Protein AF-X0VRG0-F1 (afdb_monomer_lite)

Radius of gyration: 22.64 Å; chains: 1; bounding box: 60×34×65 Å

pLDDT: mean 93.69, std 6.97, range [58.06, 98.81]

Foldseek 3Di:
DPPQCDDDLCSVLVVVLVVLLVCCVVVHLPDAAEAEDECEQPDVVTDHNVSVLVSLASNVVSRHQEYEYFHHDVVPCQGRQNALQHDAQPCLVSQQSSQVRDPHFYEG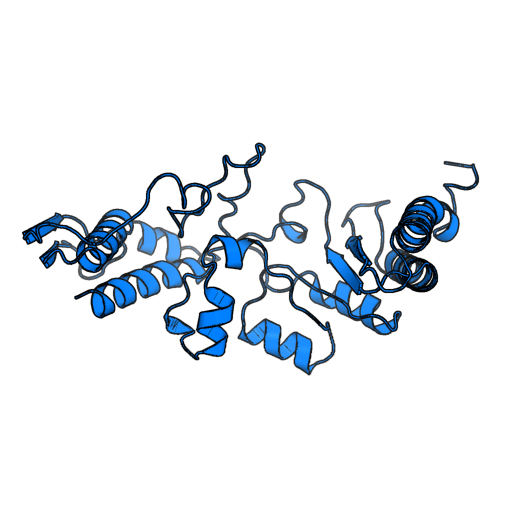EGRADPVRQVVSCVVVSGPYYDDDQQCLQPVCCVVCVVVVNNLLGRGQLRHCQQDDPDPLPGAGPNDRCRSCPVPDPQAADPDAEEEEFEALAPVSLVVLLSSLQSPHRYDYDHPDPDGHPVQVVVCPDPSRVVSVSSSSSSVVSNVVSD

Secondary structure (DSSP, 8-state):
--STTSSSHHHHHHHHHHHHHHHHHHH-TTS--EEEEES---STTS--HHHHHHHHHHHHHTT-SEEEEE-S-TT-TTTTS--TTSPS-TTHHHHHHHHTT-SS-EEE-SS--HHHHHHHHHTTS-SEE--SHHHHH-TTHHHHHHTT-GGG--------TT--SSTT----SS-TTTTTTTTS--PPPSS--EEEEE--BHHHHHHHHHHHHTT-EEEEE-SSSSTBTHHHHHHTSTT-GGGHHHHHHHHHHHHHH-

Sequence (258 aa):
RTDQYGGSVENRTRFARKIVERIKQKSGKDFPVVVKLNGSDDIEGGITIDEVVHQAAILEEAGADTISISSGLEFWTSLSIPCYAYPEGPMVPLAEKVKRAVGVPVITAGKIGPELAERIIRDGKADFIGMGRPLLADPELPNKLREGRQEDICWCVYCNNCIRVEPGQGSCSVNPSLYREGKYPFPPAELPKRVTVVGGGIAGMQAAVLMAQRGHRVSLYEKSAELGGQWNIAAAQPGKEGYAAFTQYLRRSMDTAG

Structure (mmCIF, N/CA/C/O backbone):
data_AF-X0VRG0-F1
#
_entry.id   AF-X0VRG0-F1
#
loop_
_atom_site.group_PDB
_atom_site.id
_atom_site.type_symbol
_atom_site.label_atom_id
_atom_site.label_alt_id
_atom_site.label_comp_id
_atom_site.label_asym_id
_atom_site.label_entity_id
_atom_site.label_seq_id
_atom_site.pdbx_PDB_ins_code
_atom_site.Cartn_x
_atom_site.Cartn_y
_atom_site.Cartn_z
_atom_site.occupancy
_atom_site.B_iso_or_equiv
_atom_site.auth_seq_id
_atom_site.auth_comp_id
_atom_site.auth_asym_id
_atom_site.auth_atom_id
_atom_site.pdbx_PDB_model_num
ATOM 1 N N . ARG A 1 1 ? 18.996 17.755 -23.019 1.00 93.06 1 ARG A N 1
ATOM 2 C CA . ARG A 1 1 ? 20.477 17.735 -23.142 1.00 93.06 1 ARG A CA 1
ATOM 3 C C . ARG A 1 1 ? 20.836 17.256 -24.543 1.00 93.06 1 ARG A C 1
ATOM 5 O O . ARG A 1 1 ? 20.076 16.455 -25.073 1.00 93.06 1 ARG A O 1
ATOM 12 N N . THR A 1 2 ? 21.936 17.733 -25.121 1.00 96.81 2 THR A N 1
ATOM 13 C CA . THR A 1 2 ? 22.431 17.331 -26.457 1.00 96.81 2 THR A CA 1
ATOM 14 C C . THR A 1 2 ? 23.690 16.461 -26.393 1.00 96.81 2 THR A C 1
ATOM 16 O O . THR A 1 2 ? 24.250 16.110 -27.424 1.00 96.81 2 THR A O 1
ATOM 19 N N . ASP A 1 3 ? 24.150 16.120 -25.188 1.00 97.69 3 ASP A N 1
ATOM 20 C CA . ASP A 1 3 ? 25.248 15.183 -24.977 1.00 97.69 3 ASP A CA 1
ATOM 21 C C . ASP A 1 3 ? 24.752 13.726 -24.970 1.00 97.69 3 ASP A C 1
ATOM 23 O O . ASP A 1 3 ? 23.569 13.444 -25.166 1.00 97.69 3 ASP A O 1
ATOM 27 N N . GLN A 1 4 ? 25.649 12.783 -24.666 1.00 96.94 4 GLN A N 1
ATOM 28 C CA . GLN A 1 4 ? 25.341 11.347 -24.597 1.00 96.94 4 GLN A CA 1
ATOM 29 C C . GLN A 1 4 ? 24.300 10.948 -23.526 1.00 96.94 4 GLN A C 1
ATOM 31 O O . GLN A 1 4 ? 23.962 9.767 -23.425 1.00 96.94 4 GLN A O 1
ATOM 36 N N . TYR A 1 5 ? 23.826 11.896 -22.708 1.00 97.62 5 TYR A N 1
ATOM 37 C CA . TYR A 1 5 ? 22.796 11.706 -21.680 1.00 97.62 5 TYR A CA 1
ATOM 38 C C . TYR A 1 5 ? 21.446 12.350 -22.056 1.00 97.62 5 TYR A C 1
ATOM 40 O O . TYR A 1 5 ? 20.552 12.450 -21.218 1.00 97.62 5 TYR A O 1
ATOM 48 N N . GLY A 1 6 ? 21.272 12.820 -23.297 1.00 96.50 6 GLY A N 1
ATOM 49 C CA . GLY A 1 6 ? 19.998 13.348 -23.788 1.00 96.50 6 GLY A CA 1
ATOM 50 C C . GLY A 1 6 ? 19.711 13.035 -25.254 1.00 96.50 6 GLY A C 1
ATOM 51 O O . GLY A 1 6 ? 20.474 12.345 -25.927 1.00 96.50 6 GLY A O 1
ATOM 52 N N . GLY A 1 7 ? 18.572 13.527 -25.742 1.00 95.88 7 GLY A N 1
ATOM 53 C CA . GLY A 1 7 ? 18.046 13.159 -27.054 1.00 95.88 7 GLY A CA 1
ATOM 54 C C . GLY A 1 7 ? 17.218 11.883 -26.954 1.00 95.88 7 GLY A C 1
ATOM 55 O O . GLY A 1 7 ? 16.120 11.927 -26.404 1.00 95.88 7 GLY A O 1
ATOM 56 N N . SER A 1 8 ? 17.741 10.768 -27.460 1.00 96.69 8 SER A N 1
ATOM 57 C CA . SER A 1 8 ? 17.023 9.490 -27.547 1.00 96.69 8 SER A CA 1
ATOM 58 C C . SER A 1 8 ? 16.708 8.859 -26.180 1.00 96.69 8 SER A C 1
ATOM 60 O O . SER A 1 8 ? 17.311 9.215 -25.161 1.00 96.69 8 SER A O 1
ATOM 62 N N . VAL A 1 9 ? 15.774 7.903 -26.149 1.00 96.69 9 VAL A N 1
ATOM 63 C CA . VAL A 1 9 ? 15.389 7.174 -24.925 1.00 96.69 9 VAL A CA 1
ATOM 64 C C . VAL A 1 9 ? 16.588 6.435 -24.327 1.00 96.69 9 VAL A C 1
ATOM 66 O O . VAL A 1 9 ? 16.803 6.487 -23.117 1.00 96.69 9 VAL A O 1
ATOM 69 N N . GLU A 1 10 ? 17.435 5.836 -25.160 1.00 97.50 10 GLU A N 1
ATOM 70 C CA . GLU A 1 10 ? 18.649 5.126 -24.756 1.00 97.50 10 GLU A CA 1
ATOM 71 C C . GLU A 1 10 ? 19.627 6.065 -24.044 1.00 97.50 10 GLU A C 1
ATOM 73 O O . GLU A 1 10 ? 20.156 5.741 -22.978 1.00 97.50 10 GLU A O 1
ATOM 78 N N . ASN A 1 11 ? 19.837 7.266 -24.595 1.00 98.06 11 ASN A N 1
ATOM 79 C CA . ASN A 1 11 ? 20.712 8.264 -23.986 1.00 98.06 11 ASN A CA 1
ATOM 80 C C . ASN A 1 11 ? 20.155 8.774 -22.656 1.00 98.06 11 ASN A C 1
ATOM 82 O O . ASN A 1 11 ? 20.910 8.897 -21.691 1.00 98.06 11 ASN A O 1
ATOM 86 N N . ARG A 1 12 ? 18.845 9.030 -22.570 1.00 97.31 12 ARG A N 1
ATOM 87 C CA . ARG A 1 12 ? 18.208 9.471 -21.317 1.00 97.31 12 ARG A CA 1
ATOM 88 C C . ARG A 1 12 ? 18.220 8.373 -20.246 1.00 97.31 12 ARG A C 1
ATO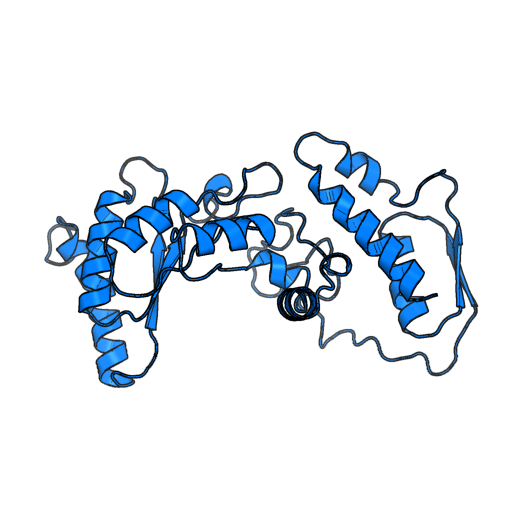M 90 O O . ARG A 1 12 ? 18.408 8.672 -19.070 1.00 97.31 12 ARG A O 1
ATOM 97 N N . THR A 1 13 ? 18.131 7.104 -20.648 1.00 98.19 13 THR A N 1
ATOM 98 C CA . THR A 1 13 ? 18.181 5.934 -19.745 1.00 98.19 13 THR A CA 1
ATOM 99 C C . THR A 1 13 ? 19.606 5.571 -19.325 1.00 98.19 13 THR A C 1
ATOM 101 O O . THR A 1 13 ? 19.808 4.924 -18.297 1.00 98.19 13 THR A O 1
ATOM 104 N N . ARG A 1 14 ? 20.626 6.026 -20.068 1.00 98.38 14 ARG A N 1
ATOM 105 C CA . ARG A 1 14 ? 22.049 5.716 -19.832 1.00 98.38 14 ARG A CA 1
ATOM 106 C C . ARG A 1 14 ? 22.493 5.956 -18.392 1.00 98.38 14 ARG A C 1
ATOM 108 O O . ARG A 1 14 ? 23.320 5.204 -17.879 1.00 98.38 14 ARG A O 1
ATOM 115 N N . PHE A 1 15 ? 21.978 7.002 -17.750 1.00 98.44 15 PHE A N 1
ATOM 116 C CA . PHE A 1 15 ? 22.314 7.303 -16.362 1.00 98.44 15 PHE A CA 1
ATOM 117 C C . PHE A 1 15 ? 21.798 6.219 -15.403 1.00 98.44 15 PHE A C 1
ATOM 119 O O . PHE A 1 15 ? 22.590 5.647 -14.656 1.00 98.44 15 PHE A O 1
ATOM 126 N N . ALA A 1 16 ? 20.509 5.874 -15.484 1.00 98.19 16 ALA A N 1
ATOM 127 C CA . ALA A 1 16 ? 19.902 4.819 -14.670 1.00 98.19 16 ALA A CA 1
ATOM 128 C C . ALA A 1 16 ? 20.534 3.445 -14.950 1.00 98.19 16 ALA A C 1
ATOM 130 O O . ALA A 1 16 ? 20.896 2.730 -14.018 1.00 98.19 16 ALA A O 1
ATOM 131 N N . ARG A 1 17 ? 20.777 3.128 -16.228 1.00 98.56 17 ARG A N 1
ATOM 132 C CA . ARG A 1 17 ? 21.484 1.916 -16.664 1.00 98.56 17 ARG A CA 1
ATOM 133 C C . ARG A 1 17 ? 22.832 1.752 -15.952 1.00 98.56 17 ARG A C 1
ATOM 135 O O . ARG A 1 17 ? 23.083 0.725 -15.330 1.00 98.56 17 ARG A O 1
ATOM 142 N N . LYS A 1 18 ? 23.677 2.791 -15.981 1.00 98.56 18 LYS A N 1
ATOM 143 C CA . LYS A 1 18 ? 24.995 2.780 -15.322 1.00 98.56 18 LYS A CA 1
ATOM 144 C C . LYS A 1 18 ? 24.899 2.582 -13.807 1.00 98.56 18 LYS A C 1
ATOM 146 O O . LYS A 1 18 ? 25.800 1.986 -13.224 1.00 98.56 18 LYS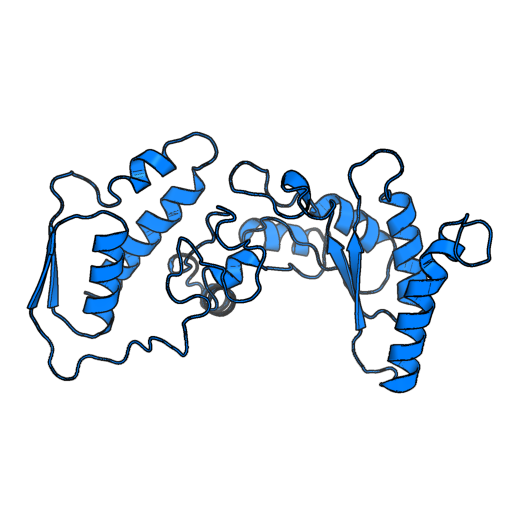 A O 1
ATOM 151 N N . ILE A 1 19 ? 23.843 3.086 -13.165 1.00 98.56 19 ILE A N 1
ATOM 152 C CA . ILE A 1 19 ? 23.610 2.881 -11.728 1.00 98.56 19 ILE A CA 1
ATOM 153 C C . ILE A 1 19 ? 23.330 1.404 -11.445 1.00 98.56 19 ILE A C 1
ATOM 155 O O . ILE A 1 19 ? 23.985 0.834 -10.575 1.00 98.56 19 ILE A O 1
ATOM 159 N N . VAL A 1 20 ? 22.422 0.775 -12.199 1.00 98.69 20 VAL A N 1
ATOM 160 C CA . VAL A 1 20 ? 22.097 -0.656 -12.053 1.00 98.69 20 VAL A CA 1
ATOM 161 C C . VAL A 1 20 ? 23.341 -1.519 -12.278 1.00 98.69 20 VAL A C 1
ATOM 163 O O . VAL A 1 20 ? 23.704 -2.307 -11.402 1.00 98.69 20 VAL A O 1
ATOM 166 N N . GLU A 1 21 ? 24.065 -1.291 -13.379 1.00 98.50 21 GLU A N 1
ATOM 167 C CA . GLU A 1 21 ? 25.317 -1.998 -13.690 1.00 98.50 21 GLU A CA 1
ATOM 168 C C . GLU A 1 21 ? 26.334 -1.859 -12.546 1.00 98.50 21 GLU A C 1
ATOM 170 O O . GLU A 1 21 ? 26.981 -2.830 -12.146 1.00 98.50 21 GLU A O 1
ATOM 175 N N . ARG A 1 22 ? 26.467 -0.654 -11.972 1.00 98.44 22 ARG A N 1
ATOM 176 C CA . ARG A 1 22 ? 27.415 -0.392 -10.883 1.00 98.44 22 ARG A CA 1
ATOM 177 C C . ARG A 1 22 ? 27.003 -1.050 -9.568 1.00 98.44 22 ARG A C 1
ATOM 179 O O . ARG A 1 22 ? 27.889 -1.510 -8.845 1.00 98.44 22 ARG A O 1
ATOM 186 N N . ILE A 1 23 ? 25.704 -1.113 -9.264 1.00 98.50 23 ILE A N 1
ATOM 187 C CA . ILE A 1 23 ? 25.174 -1.853 -8.109 1.00 98.50 23 ILE A CA 1
ATOM 188 C C . ILE A 1 23 ? 25.511 -3.335 -8.268 1.00 98.50 23 ILE A C 1
ATOM 190 O O . ILE A 1 23 ? 26.160 -3.897 -7.389 1.00 98.50 23 ILE A O 1
ATOM 194 N N . LYS A 1 24 ? 25.177 -3.946 -9.410 1.00 98.12 24 LYS A N 1
ATOM 195 C CA . LYS A 1 24 ? 25.476 -5.362 -9.679 1.00 98.12 24 LYS A CA 1
ATOM 196 C C . LYS A 1 24 ? 26.974 -5.662 -9.658 1.00 98.12 24 LYS A C 1
ATOM 198 O O . LYS A 1 24 ? 27.394 -6.665 -9.088 1.00 98.12 24 LYS A O 1
ATOM 203 N N . GLN A 1 25 ? 27.805 -4.772 -10.203 1.00 98.12 25 GLN A N 1
ATOM 204 C CA . GLN A 1 25 ? 29.261 -4.928 -10.162 1.00 98.12 25 GLN A CA 1
ATOM 205 C C . GLN A 1 25 ? 29.810 -4.914 -8.729 1.00 98.12 25 GLN A C 1
ATOM 207 O O . GLN A 1 25 ? 30.762 -5.633 -8.434 1.00 98.12 25 GLN A O 1
ATOM 212 N N . LYS A 1 26 ? 29.263 -4.066 -7.850 1.00 98.31 26 LYS A N 1
ATOM 213 C CA . LYS A 1 26 ? 29.790 -3.881 -6.493 1.00 98.31 26 LYS A CA 1
ATOM 214 C C . LYS A 1 26 ? 29.201 -4.857 -5.475 1.00 98.31 26 LYS A C 1
ATOM 216 O O . LYS A 1 26 ? 29.920 -5.266 -4.570 1.00 98.31 26 LYS A O 1
ATOM 221 N N . SER A 1 27 ? 27.929 -5.211 -5.624 1.00 98.06 27 SER A N 1
ATOM 222 C CA . SER A 1 27 ? 27.191 -6.059 -4.682 1.00 98.06 27 SER A CA 1
ATOM 223 C C . SER A 1 27 ? 27.098 -7.525 -5.119 1.00 98.06 27 SER A C 1
ATOM 225 O O . SER A 1 27 ? 26.699 -8.364 -4.319 1.00 98.06 27 SER A O 1
ATOM 227 N N . GLY A 1 28 ? 27.488 -7.846 -6.357 1.00 96.06 28 GLY A N 1
ATOM 228 C CA . GLY A 1 28 ? 27.387 -9.187 -6.931 1.00 96.06 28 GLY A CA 1
ATOM 229 C C . GLY A 1 28 ? 26.118 -9.384 -7.764 1.00 96.06 28 GLY A C 1
ATOM 230 O O . GLY A 1 28 ? 25.141 -8.645 -7.635 1.00 96.06 28 GLY A O 1
ATOM 231 N N . LYS A 1 29 ? 26.141 -10.396 -8.642 1.00 94.31 29 LYS A N 1
ATOM 232 C CA . LYS A 1 29 ? 25.031 -10.688 -9.566 1.00 94.31 29 LYS A CA 1
ATOM 233 C C . LYS A 1 29 ? 23.748 -11.099 -8.841 1.00 94.31 29 LYS A C 1
ATOM 235 O O . LYS A 1 29 ? 22.674 -10.699 -9.278 1.00 94.31 29 LYS A O 1
ATOM 240 N N . ASP A 1 30 ? 23.878 -11.801 -7.718 1.00 96.19 30 ASP A N 1
ATOM 241 C CA . ASP A 1 30 ? 22.749 -12.328 -6.940 1.00 96.19 30 ASP A CA 1
ATOM 242 C C . ASP A 1 30 ? 22.105 -11.282 -6.014 1.00 96.19 30 ASP A C 1
ATOM 244 O O . ASP A 1 30 ? 21.096 -11.558 -5.369 1.00 96.19 30 ASP A O 1
ATOM 248 N N . PHE A 1 31 ? 22.671 -10.072 -5.920 1.00 97.94 31 PHE A N 1
ATOM 249 C CA . PHE A 1 31 ? 22.085 -9.000 -5.119 1.00 97.94 31 PHE A CA 1
ATOM 250 C C . PHE A 1 31 ? 20.840 -8.433 -5.825 1.00 97.94 31 PHE A C 1
ATOM 252 O O . PHE A 1 31 ? 20.990 -7.915 -6.935 1.00 97.94 31 PHE A O 1
ATOM 259 N N . PRO A 1 32 ? 19.637 -8.481 -5.222 1.00 97.81 32 PRO A N 1
ATOM 260 C CA . PRO A 1 32 ? 18.406 -8.074 -5.890 1.00 97.81 32 PRO A CA 1
ATOM 261 C C . PRO A 1 32 ? 18.324 -6.554 -6.080 1.00 97.81 32 PRO A C 1
ATOM 263 O O . PRO A 1 32 ? 18.537 -5.772 -5.151 1.00 97.81 32 PRO A O 1
ATOM 266 N N . VAL A 1 33 ? 17.967 -6.135 -7.290 1.00 98.50 33 VAL A N 1
ATOM 267 C CA . VAL A 1 33 ? 17.805 -4.743 -7.705 1.00 98.50 33 VAL A CA 1
ATOM 268 C C . VAL A 1 33 ? 16.414 -4.559 -8.296 1.00 98.50 33 VAL A C 1
ATOM 270 O O . VAL A 1 33 ? 16.128 -4.986 -9.412 1.00 98.50 33 VAL A O 1
ATOM 273 N N . VAL A 1 34 ? 15.555 -3.869 -7.546 1.00 98.44 34 VAL A N 1
ATOM 274 C CA . VAL A 1 34 ? 14.242 -3.428 -8.026 1.00 98.44 34 VAL A CA 1
ATOM 275 C C . VAL A 1 34 ? 14.378 -2.020 -8.590 1.00 98.44 34 VAL A C 1
ATOM 277 O O . VAL A 1 34 ? 14.807 -1.109 -7.878 1.00 98.44 34 VAL A O 1
ATOM 280 N N . VAL A 1 35 ? 13.981 -1.818 -9.846 1.00 98.38 35 VAL A N 1
ATOM 281 C CA . VAL A 1 35 ? 13.952 -0.486 -10.458 1.00 98.38 35 VAL A CA 1
ATOM 282 C C . VAL A 1 35 ? 12.516 0.001 -10.539 1.00 98.38 35 VAL A C 1
ATOM 284 O O . VAL A 1 35 ? 11.660 -0.639 -11.146 1.00 98.38 35 VAL A O 1
ATOM 287 N N . LYS A 1 36 ? 12.241 1.146 -9.913 1.00 97.31 36 LYS A N 1
ATOM 288 C CA . LYS A 1 36 ? 10.925 1.778 -9.956 1.00 97.31 36 LYS A CA 1
ATOM 289 C C . LYS A 1 36 ? 10.885 2.846 -11.047 1.00 97.31 36 LYS A C 1
ATOM 291 O O . LYS A 1 36 ? 11.682 3.780 -11.006 1.00 97.31 36 LYS A O 1
ATOM 296 N N . LEU A 1 37 ? 9.955 2.711 -11.988 1.00 95.56 37 LEU A N 1
ATOM 297 C CA . LEU A 1 37 ? 9.763 3.608 -13.125 1.00 95.56 37 LEU A CA 1
ATOM 298 C C . LEU A 1 37 ? 8.362 4.217 -13.098 1.00 95.56 37 LEU A C 1
ATOM 300 O O . LEU A 1 37 ? 7.391 3.560 -12.724 1.00 95.56 37 LEU A O 1
ATOM 304 N N . ASN A 1 38 ? 8.247 5.461 -13.551 1.00 93.62 38 ASN A N 1
ATOM 305 C CA . ASN A 1 38 ? 6.951 6.013 -13.923 1.00 93.62 38 ASN A CA 1
ATOM 306 C C . ASN A 1 38 ? 6.532 5.437 -15.274 1.00 93.62 38 ASN A C 1
ATOM 308 O O . ASN A 1 38 ? 7.299 5.521 -16.218 1.00 93.62 38 ASN A O 1
ATOM 312 N N . GLY A 1 39 ? 5.323 4.884 -15.374 1.00 93.62 39 GLY A N 1
ATOM 313 C CA . GLY A 1 39 ? 4.715 4.428 -16.627 1.00 93.62 39 GLY A CA 1
ATOM 314 C C . GLY A 1 39 ? 4.127 5.559 -17.475 1.00 93.62 39 GLY A C 1
ATOM 315 O O . GLY A 1 39 ? 3.911 5.385 -18.668 1.00 93.62 39 GLY A O 1
ATOM 316 N N . SER A 1 40 ? 3.845 6.706 -16.859 1.00 91.75 40 SER A N 1
ATOM 317 C CA . SER A 1 40 ? 3.417 7.947 -17.509 1.00 91.75 40 SER A CA 1
ATOM 318 C C . SER A 1 40 ? 3.546 9.085 -16.502 1.00 91.75 40 SER A C 1
ATOM 320 O O . SER A 1 40 ? 3.187 8.885 -15.335 1.00 91.75 40 SER A O 1
ATOM 322 N N . ASP A 1 41 ? 4.010 10.252 -16.942 1.00 90.62 41 ASP A N 1
ATOM 323 C CA . ASP A 1 41 ? 4.014 11.471 -16.119 1.00 90.62 41 ASP A CA 1
ATOM 324 C C . ASP A 1 41 ? 2.687 12.242 -16.207 1.00 90.62 41 ASP A C 1
ATOM 326 O O . ASP A 1 41 ? 2.432 13.094 -15.361 1.00 90.62 41 ASP A O 1
ATOM 330 N N . ASP A 1 42 ? 1.836 11.910 -17.188 1.00 87.56 42 ASP A N 1
ATOM 331 C CA . ASP A 1 42 ? 0.527 12.541 -17.435 1.00 87.56 42 ASP A CA 1
ATOM 332 C C . ASP A 1 42 ? 0.589 14.058 -17.684 1.00 87.56 42 ASP A C 1
ATOM 334 O O . ASP A 1 42 ? -0.311 14.817 -17.331 1.00 87.56 42 ASP A O 1
ATOM 338 N N . ILE A 1 43 ? 1.674 14.506 -18.317 1.00 89.25 43 ILE A N 1
ATOM 339 C CA . ILE A 1 43 ? 1.858 15.889 -18.759 1.00 89.25 43 ILE A CA 1
ATOM 340 C C . ILE A 1 43 ? 2.398 15.942 -20.183 1.00 89.25 43 ILE A C 1
ATOM 342 O O . ILE A 1 43 ? 3.088 15.030 -20.645 1.00 89.25 43 ILE A O 1
ATOM 346 N N . GLU A 1 44 ? 2.127 17.048 -20.869 1.00 89.12 44 GLU A N 1
ATOM 347 C CA . GLU A 1 44 ? 2.736 17.326 -22.164 1.00 89.12 44 GLU A CA 1
ATOM 348 C C . GLU A 1 44 ? 4.266 17.394 -22.037 1.00 89.12 44 GLU A C 1
ATOM 350 O O . GLU A 1 44 ? 4.809 18.048 -21.145 1.00 89.12 44 GLU A O 1
ATOM 355 N N . GLY A 1 45 ? 4.965 16.678 -22.919 1.00 89.50 45 GLY A N 1
ATOM 356 C CA . GLY A 1 45 ? 6.426 16.568 -22.889 1.00 89.50 45 GLY A CA 1
ATOM 357 C C . GLY A 1 45 ? 6.991 15.692 -21.762 1.00 89.50 45 GLY A C 1
ATOM 358 O O . GLY A 1 45 ? 8.213 15.609 -21.633 1.00 89.50 45 GLY A O 1
ATOM 359 N N . GLY A 1 46 ? 6.135 15.048 -20.959 1.00 91.50 46 GLY A N 1
ATOM 360 C CA . GLY A 1 46 ? 6.534 14.063 -19.953 1.00 91.50 46 GLY A CA 1
ATOM 361 C C . GLY A 1 46 ? 6.848 12.688 -20.543 1.00 91.50 46 GLY A C 1
ATOM 362 O O . GLY A 1 46 ? 6.731 12.464 -21.751 1.00 91.50 46 GLY A O 1
ATOM 363 N N . ILE A 1 47 ? 7.238 11.746 -19.680 1.00 92.62 47 ILE A N 1
ATOM 364 C CA . ILE A 1 47 ? 7.491 10.368 -20.102 1.00 92.62 47 ILE A CA 1
ATOM 365 C C . ILE A 1 47 ? 6.198 9.693 -20.578 1.00 92.62 47 ILE A C 1
ATOM 367 O O . ILE A 1 47 ? 5.133 9.844 -19.970 1.00 92.62 47 ILE A O 1
ATOM 371 N N . THR A 1 48 ? 6.301 8.908 -21.648 1.00 94.50 48 THR A N 1
ATOM 372 C CA . THR A 1 48 ? 5.185 8.113 -22.179 1.00 94.50 48 THR A CA 1
ATOM 373 C C . THR A 1 48 ? 5.417 6.625 -21.959 1.00 94.50 48 THR A C 1
ATOM 375 O O . THR A 1 48 ? 6.555 6.169 -21.855 1.00 94.50 48 THR A O 1
ATOM 378 N N . ILE A 1 49 ? 4.341 5.840 -21.938 1.00 96.12 49 ILE A N 1
ATOM 379 C CA . ILE A 1 49 ? 4.439 4.395 -21.706 1.00 96.12 49 ILE A CA 1
ATOM 380 C C . ILE A 1 49 ? 5.268 3.664 -22.770 1.00 96.12 49 ILE A C 1
ATOM 382 O O . ILE A 1 49 ? 5.961 2.704 -22.443 1.00 96.12 49 ILE A O 1
ATOM 386 N N . ASP A 1 50 ? 5.255 4.136 -24.015 1.00 96.06 50 ASP A N 1
ATOM 387 C CA . ASP A 1 50 ? 6.034 3.524 -25.095 1.00 96.06 50 ASP A CA 1
ATOM 388 C C . ASP A 1 50 ? 7.538 3.742 -24.878 1.00 96.06 50 ASP A C 1
ATOM 390 O O . ASP A 1 50 ? 8.345 2.836 -25.088 1.00 96.06 50 ASP A O 1
ATOM 394 N N . GLU A 1 51 ? 7.923 4.916 -24.366 1.00 96.81 51 GLU A N 1
ATOM 395 C CA . GLU A 1 51 ? 9.300 5.151 -23.937 1.00 96.81 51 GLU A CA 1
ATOM 396 C C . GLU A 1 51 ? 9.655 4.266 -22.743 1.00 96.81 51 GLU A C 1
ATOM 398 O O . GLU A 1 51 ? 10.706 3.635 -22.757 1.00 96.81 51 GLU A O 1
ATOM 403 N N . VAL A 1 52 ? 8.783 4.167 -21.735 1.00 97.44 52 VAL A N 1
ATOM 404 C CA . VAL A 1 52 ? 9.028 3.377 -20.512 1.00 97.44 52 VAL A CA 1
ATOM 405 C C . VAL A 1 52 ? 9.233 1.902 -20.817 1.00 97.44 52 VAL A C 1
ATOM 407 O O . VAL A 1 52 ? 10.104 1.281 -20.215 1.00 97.44 52 VAL A O 1
ATOM 410 N N . VAL A 1 53 ? 8.479 1.346 -21.764 1.00 98.31 53 VAL A N 1
ATOM 411 C CA . VAL A 1 53 ? 8.673 -0.024 -22.252 1.00 98.31 53 VAL A CA 1
ATOM 412 C C . VAL A 1 53 ? 10.107 -0.226 -22.755 1.00 98.31 53 VAL A C 1
ATOM 414 O O . VAL A 1 53 ? 10.765 -1.189 -22.364 1.00 98.31 53 VAL A O 1
ATOM 417 N N . HIS A 1 54 ? 10.632 0.717 -23.541 1.00 97.88 54 HIS A N 1
ATOM 418 C CA . HIS A 1 54 ? 12.024 0.682 -23.993 1.00 97.88 54 HIS A CA 1
ATOM 419 C C . HIS A 1 54 ? 12.996 0.822 -22.805 1.00 97.88 54 HIS A C 1
ATOM 421 O O . HIS A 1 54 ? 13.955 0.059 -22.686 1.00 97.88 54 HIS A O 1
ATOM 427 N N . GLN A 1 55 ? 12.744 1.758 -21.883 1.00 98.38 55 GLN A N 1
ATOM 428 C CA . GLN A 1 55 ? 13.597 1.944 -20.702 1.00 98.38 55 GLN A CA 1
ATOM 429 C C . GLN A 1 55 ? 13.676 0.676 -19.846 1.00 98.38 55 GLN A C 1
ATOM 431 O O . GLN A 1 55 ? 14.761 0.313 -19.396 1.00 98.38 55 GLN A O 1
ATOM 436 N N . ALA A 1 56 ? 12.546 0.001 -19.635 1.00 98.56 56 ALA A N 1
ATOM 437 C CA . ALA A 1 56 ? 12.461 -1.214 -18.840 1.00 98.56 56 ALA A CA 1
ATOM 438 C C . ALA A 1 56 ? 13.318 -2.341 -19.434 1.00 98.56 56 ALA A C 1
ATOM 440 O O . ALA A 1 56 ? 14.085 -2.948 -18.692 1.00 98.56 56 ALA A O 1
ATOM 441 N N . ALA A 1 57 ? 13.279 -2.541 -20.757 1.00 98.31 57 ALA A N 1
ATOM 442 C CA . ALA A 1 57 ? 14.130 -3.517 -21.442 1.00 98.31 57 ALA A CA 1
ATOM 443 C C . ALA A 1 57 ? 15.632 -3.201 -21.279 1.00 98.31 57 ALA A C 1
ATOM 445 O O . ALA A 1 57 ? 16.414 -4.072 -20.909 1.00 98.31 57 ALA A O 1
ATOM 446 N N . ILE A 1 58 ? 16.042 -1.933 -21.442 1.00 98.44 58 ILE A N 1
ATOM 447 C CA . ILE A 1 58 ? 17.443 -1.514 -21.211 1.00 98.44 58 ILE A CA 1
ATOM 448 C C . ILE A 1 58 ? 17.883 -1.799 -19.768 1.00 98.44 58 ILE A C 1
ATOM 450 O O . ILE A 1 58 ? 19.040 -2.139 -19.509 1.00 98.44 58 ILE A O 1
ATOM 454 N N . LEU A 1 59 ? 16.989 -1.579 -18.805 1.00 98.62 59 LEU A N 1
ATOM 455 C CA . LEU A 1 59 ? 17.288 -1.749 -17.387 1.00 98.62 59 LEU A CA 1
ATOM 456 C C . LEU A 1 59 ? 17.321 -3.225 -16.982 1.00 98.62 59 LEU A C 1
ATOM 458 O O . LEU A 1 59 ? 18.155 -3.592 -16.157 1.00 98.62 59 LEU A O 1
ATOM 462 N N . GLU A 1 60 ? 16.485 -4.066 -17.586 1.00 98.56 60 GLU A N 1
ATOM 463 C CA . GLU A 1 60 ? 16.582 -5.524 -17.482 1.00 98.56 60 GLU A CA 1
ATOM 464 C C . GLU A 1 60 ? 17.937 -6.019 -18.010 1.00 98.56 60 GLU A C 1
ATOM 466 O O . GLU A 1 60 ? 18.654 -6.709 -17.288 1.00 98.56 60 GLU A O 1
ATOM 471 N N . GLU A 1 61 ? 18.361 -5.584 -19.203 1.00 98.25 61 GLU A N 1
ATOM 472 C CA . GLU A 1 61 ? 19.680 -5.927 -19.764 1.00 98.25 61 GLU A CA 1
ATOM 473 C C . GLU A 1 61 ? 20.846 -5.493 -18.859 1.00 98.25 61 GLU A C 1
ATOM 475 O O . GLU A 1 61 ? 21.880 -6.161 -18.786 1.00 98.25 61 GLU A O 1
ATOM 480 N N . ALA A 1 62 ? 20.689 -4.374 -18.147 1.00 98.06 62 ALA A N 1
ATOM 481 C CA . ALA A 1 62 ? 21.660 -3.885 -17.169 1.00 98.06 62 ALA A CA 1
ATOM 482 C C . ALA A 1 62 ? 21.711 -4.718 -15.876 1.00 98.06 62 ALA A C 1
ATOM 484 O O . ALA A 1 62 ? 22.642 -4.554 -15.080 1.00 98.06 62 ALA A O 1
ATOM 485 N N . GLY A 1 63 ? 20.729 -5.596 -15.667 1.00 98.12 63 GLY A N 1
ATOM 486 C CA . GLY A 1 63 ? 20.619 -6.488 -14.521 1.00 98.12 63 GLY A CA 1
ATOM 487 C C . GLY A 1 63 ? 19.567 -6.074 -13.493 1.00 98.12 63 GLY A C 1
ATOM 488 O O . GLY A 1 63 ? 19.713 -6.437 -12.334 1.00 98.12 63 GLY A O 1
ATOM 489 N N . ALA A 1 64 ? 18.540 -5.298 -13.840 1.00 98.50 64 ALA A N 1
ATOM 490 C CA . ALA A 1 64 ? 17.391 -5.145 -12.946 1.00 98.50 64 ALA A CA 1
ATOM 491 C C . ALA A 1 64 ? 16.688 -6.502 -12.780 1.00 98.50 64 ALA A C 1
ATOM 493 O O . ALA A 1 64 ? 16.401 -7.152 -13.775 1.00 98.50 64 ALA A O 1
ATOM 494 N N . ASP A 1 65 ? 16.386 -6.918 -11.548 1.00 98.69 65 ASP A N 1
ATOM 495 C CA . ASP A 1 65 ? 15.722 -8.207 -11.279 1.00 98.69 65 ASP A CA 1
ATOM 496 C C . ASP A 1 65 ? 14.199 -8.071 -11.193 1.00 98.69 65 ASP A C 1
ATOM 498 O O . ASP A 1 65 ? 13.478 -9.063 -11.133 1.00 98.69 65 ASP A O 1
ATOM 502 N N . THR A 1 66 ? 13.684 -6.845 -11.095 1.00 98.69 66 THR A N 1
ATOM 503 C CA . THR A 1 66 ? 12.250 -6.553 -10.998 1.00 98.69 66 THR A CA 1
ATOM 504 C C . THR A 1 66 ? 11.995 -5.107 -11.403 1.00 98.69 66 THR A C 1
ATOM 506 O O . THR A 1 66 ? 12.746 -4.207 -11.011 1.00 98.69 66 THR A O 1
ATOM 509 N N . ILE A 1 67 ? 10.897 -4.866 -12.120 1.00 98.69 67 ILE A N 1
ATOM 510 C CA . ILE A 1 67 ? 10.443 -3.516 -12.469 1.00 98.69 67 ILE A CA 1
ATOM 511 C C . ILE A 1 67 ? 9.181 -3.172 -11.674 1.00 98.69 67 ILE A C 1
ATOM 513 O O . ILE A 1 67 ? 8.202 -3.910 -11.681 1.00 98.69 67 ILE A O 1
ATOM 517 N N . SER A 1 68 ? 9.175 -2.036 -10.979 1.00 98.25 68 SER A N 1
ATOM 518 C CA . SER A 1 68 ? 7.992 -1.523 -10.276 1.00 98.25 68 SER A CA 1
ATOM 519 C C . SER A 1 68 ? 7.433 -0.305 -10.996 1.00 98.25 68 SER A C 1
ATOM 521 O O . SER A 1 68 ? 8.162 0.650 -11.245 1.00 98.25 68 SER A O 1
ATOM 523 N N . ILE A 1 69 ? 6.138 -0.318 -11.305 1.00 96.81 69 ILE A N 1
ATOM 524 C CA . ILE A 1 69 ? 5.489 0.763 -12.047 1.00 96.81 69 ILE A CA 1
ATOM 525 C C . ILE A 1 69 ? 4.711 1.684 -11.108 1.00 96.81 69 ILE A C 1
ATOM 527 O O . ILE A 1 69 ? 3.827 1.254 -10.365 1.00 96.81 69 ILE A O 1
ATOM 531 N N . SER A 1 70 ? 5.055 2.971 -11.161 1.00 92.94 70 SER A N 1
ATOM 532 C CA . SER A 1 70 ? 4.250 4.091 -10.666 1.00 92.94 70 SER A CA 1
ATOM 533 C C . SER A 1 70 ? 3.762 4.965 -11.821 1.00 92.94 70 SER A C 1
ATOM 535 O O . SER A 1 70 ? 3.975 4.643 -12.985 1.00 92.94 70 SER A O 1
ATOM 537 N N . SER A 1 71 ? 3.069 6.064 -11.533 1.00 91.00 71 SER A N 1
ATOM 538 C CA . SER A 1 71 ? 2.680 7.056 -12.537 1.00 91.00 71 SER A CA 1
ATOM 539 C C . SER A 1 71 ? 2.418 8.403 -11.868 1.00 91.00 71 SER A C 1
ATOM 541 O O . SER A 1 71 ? 2.163 8.451 -10.663 1.00 91.00 71 SER A O 1
ATOM 543 N N . GLY A 1 72 ? 2.468 9.473 -12.656 1.00 87.75 72 GLY A N 1
ATOM 544 C CA . GLY A 1 72 ? 2.297 10.849 -12.221 1.00 87.75 72 GLY A CA 1
ATOM 545 C C . GLY A 1 72 ? 3.570 11.444 -11.628 1.00 87.75 72 GLY A C 1
ATOM 546 O O . GLY A 1 72 ? 4.555 10.758 -11.345 1.00 87.75 72 GLY A O 1
ATOM 547 N N . LEU A 1 73 ? 3.529 12.753 -11.416 1.00 84.25 73 LEU A N 1
ATOM 548 C CA . LEU A 1 73 ? 4.608 13.515 -10.801 1.00 84.25 73 LEU A CA 1
ATOM 549 C C . LEU A 1 73 ? 4.388 13.706 -9.294 1.00 84.25 73 LEU A C 1
ATOM 551 O O . LEU A 1 73 ? 3.348 13.351 -8.721 1.00 84.25 73 LEU A O 1
ATOM 555 N N . GLU A 1 74 ? 5.391 14.281 -8.634 1.00 76.12 74 GLU A N 1
ATOM 556 C CA . GLU A 1 74 ? 5.272 14.698 -7.240 1.00 76.12 74 GLU A CA 1
ATOM 557 C C . GLU A 1 74 ? 4.070 15.645 -7.085 1.00 76.12 74 GLU A C 1
ATOM 559 O O . GLU A 1 74 ? 3.875 16.563 -7.879 1.00 76.12 74 GLU A O 1
ATOM 564 N N . PHE A 1 75 ? 3.219 15.379 -6.091 1.00 65.38 75 PHE A N 1
ATOM 565 C CA . PHE A 1 75 ? 1.967 16.105 -5.827 1.00 65.38 75 PHE A CA 1
ATOM 566 C C . PHE A 1 75 ? 0.862 15.998 -6.904 1.00 65.38 75 PHE A C 1
ATOM 568 O O . PHE A 1 75 ? -0.216 16.564 -6.718 1.00 65.38 75 PHE A O 1
ATOM 575 N N . TRP A 1 76 ? 1.040 15.195 -7.962 1.00 67.38 76 TRP A N 1
ATOM 576 C CA . TRP A 1 76 ? -0.025 14.854 -8.922 1.00 67.38 76 TRP A CA 1
ATOM 577 C C . TRP A 1 76 ? -0.927 13.736 -8.390 1.00 67.38 76 TRP A C 1
ATOM 579 O O . TRP A 1 76 ? -0.791 12.556 -8.711 1.00 67.38 76 TRP A O 1
ATOM 589 N N . THR A 1 77 ? -1.853 14.126 -7.514 1.00 63.31 77 THR A N 1
ATOM 590 C CA . THR A 1 77 ? -2.581 13.200 -6.630 1.00 63.31 77 THR A CA 1
ATOM 591 C C . THR A 1 77 ? -3.467 12.159 -7.321 1.00 63.31 77 THR A C 1
ATOM 593 O O . THR A 1 77 ? -3.689 11.104 -6.733 1.00 63.31 77 THR A O 1
ATOM 596 N N . SER A 1 78 ? -3.966 12.404 -8.534 1.00 69.31 78 SER A N 1
ATOM 597 C CA . SER A 1 78 ? -4.890 11.491 -9.225 1.00 69.31 78 SER A CA 1
ATOM 598 C C . SER A 1 78 ? -4.241 10.161 -9.601 1.00 69.31 78 SER A C 1
ATOM 600 O O . SER A 1 78 ? -4.847 9.105 -9.416 1.00 69.31 78 SER A O 1
ATOM 602 N N . LEU A 1 79 ? -2.996 10.212 -10.080 1.00 76.56 79 LEU A N 1
ATOM 603 C CA . LEU A 1 79 ? -2.256 9.042 -10.543 1.00 76.56 79 LEU A CA 1
ATOM 604 C C . LEU A 1 79 ? -1.231 8.569 -9.522 1.00 76.56 79 LEU A C 1
ATOM 606 O O . LEU A 1 79 ? -1.184 7.374 -9.244 1.00 76.56 79 LEU A O 1
ATOM 610 N N . SER A 1 80 ? -0.455 9.470 -8.910 1.00 81.38 80 SER A N 1
ATOM 611 C CA . SER A 1 80 ? 0.638 9.053 -8.021 1.00 81.38 80 SER A CA 1
ATOM 612 C C . SER A 1 80 ? 0.150 8.619 -6.638 1.00 81.38 80 SER A C 1
ATOM 614 O O . SER A 1 80 ? 0.694 7.681 -6.047 1.00 81.38 80 SER A O 1
ATOM 616 N N . ILE A 1 81 ? -0.913 9.250 -6.121 1.00 86.69 81 ILE A N 1
ATOM 617 C CA . ILE A 1 81 ? -1.463 8.980 -4.784 1.00 86.69 81 ILE A CA 1
ATOM 618 C C . ILE A 1 81 ? -3.005 8.999 -4.813 1.00 86.69 81 ILE A C 1
ATOM 620 O O . ILE A 1 81 ? -3.622 9.824 -4.123 1.00 86.69 81 ILE A O 1
ATOM 624 N N . PRO A 1 82 ? -3.654 8.076 -5.559 1.00 88.81 82 PRO A N 1
ATOM 625 C CA . PRO A 1 82 ? -5.099 8.107 -5.779 1.00 88.81 82 PRO A CA 1
ATOM 626 C C . PRO A 1 82 ? -5.830 8.087 -4.438 1.00 88.81 82 PRO A C 1
ATOM 628 O O . PRO A 1 82 ? -5.668 7.143 -3.653 1.00 88.81 82 PRO A O 1
ATOM 631 N N . CYS A 1 83 ? -6.560 9.160 -4.133 1.00 90.56 83 CYS A N 1
ATOM 632 C CA . CYS A 1 83 ? -7.388 9.262 -2.934 1.00 90.56 83 CYS A CA 1
ATOM 633 C C . CYS A 1 83 ? -8.703 8.480 -3.095 1.00 90.56 83 CYS A C 1
ATOM 635 O O . CYS A 1 83 ? -8.940 7.838 -4.119 1.00 90.56 83 CYS A O 1
ATOM 637 N N . TYR A 1 84 ? -9.569 8.529 -2.081 1.00 91.12 84 TYR A N 1
ATOM 638 C CA . TYR A 1 84 ? -10.869 7.848 -2.094 1.00 91.12 84 TYR A CA 1
ATOM 639 C C . TYR A 1 84 ? -11.696 8.132 -3.359 1.00 91.12 84 TYR A C 1
ATOM 641 O O . TYR A 1 84 ? -12.291 7.196 -3.883 1.00 91.12 84 TYR A O 1
ATOM 649 N N . ALA A 1 85 ? -11.635 9.355 -3.897 1.00 88.88 85 ALA A N 1
ATOM 650 C CA . ALA A 1 85 ? -12.413 9.789 -5.059 1.00 88.88 85 ALA A CA 1
ATOM 651 C C . ALA A 1 85 ? -11.933 9.223 -6.412 1.00 88.88 85 ALA A C 1
ATOM 653 O O . ALA A 1 85 ? -12.650 9.332 -7.401 1.00 88.88 85 ALA A O 1
ATOM 654 N N . TYR A 1 86 ? -10.733 8.641 -6.476 1.00 89.25 86 TYR A N 1
ATOM 655 C CA . TYR A 1 86 ? -10.157 8.116 -7.718 1.00 89.25 86 TYR A CA 1
ATOM 656 C C . TYR A 1 86 ? -10.417 6.611 -7.885 1.00 89.25 86 TYR A C 1
ATOM 658 O O . TYR A 1 86 ? -10.598 5.908 -6.884 1.00 89.25 86 TYR A O 1
ATOM 666 N N . PRO A 1 87 ? -10.427 6.089 -9.125 1.00 89.56 87 PRO A N 1
ATOM 667 C CA . PRO A 1 87 ? -10.659 4.671 -9.383 1.00 89.56 87 PRO A CA 1
ATOM 668 C C . PRO A 1 87 ? -9.553 3.776 -8.808 1.00 89.56 87 PRO A C 1
ATOM 670 O O . PRO A 1 87 ? -8.449 4.219 -8.483 1.00 89.56 87 PRO A O 1
ATOM 673 N N . GLU A 1 88 ? -9.874 2.493 -8.674 1.00 92.19 88 GLU A N 1
ATOM 674 C CA . GLU A 1 88 ? -8.920 1.455 -8.288 1.00 92.19 88 GLU A CA 1
ATOM 675 C C . GLU A 1 88 ? -7.994 1.074 -9.448 1.00 92.19 88 GLU A C 1
ATOM 677 O O . GLU A 1 88 ? -8.388 1.112 -10.613 1.00 92.19 88 GLU A O 1
ATOM 682 N N . GLY A 1 89 ? -6.760 0.683 -9.126 1.00 93.88 89 GLY A N 1
ATOM 683 C CA . GLY A 1 89 ? -5.791 0.150 -10.085 1.00 93.88 89 GLY A CA 1
ATOM 684 C C . GLY A 1 89 ? -5.434 1.046 -11.284 1.00 93.88 89 GLY A C 1
ATOM 685 O O . GLY A 1 89 ? -5.249 0.491 -12.369 1.00 93.88 89 GLY A O 1
ATOM 686 N N . PRO A 1 90 ? -5.274 2.384 -11.161 1.00 92.19 90 PRO A N 1
ATOM 687 C CA . PRO A 1 90 ? -5.024 3.249 -12.319 1.00 92.19 90 PRO A CA 1
ATOM 688 C C . PRO A 1 90 ? -3.707 2.927 -13.046 1.00 92.19 90 PRO A C 1
ATOM 690 O O . PRO A 1 90 ? -3.563 3.226 -14.226 1.00 92.19 90 PRO A O 1
ATOM 693 N N . MET A 1 91 ? -2.749 2.286 -12.366 1.00 93.06 91 MET A N 1
ATOM 694 C CA . MET A 1 91 ? -1.444 1.926 -12.936 1.00 93.06 91 MET A CA 1
ATOM 695 C C . MET A 1 91 ? -1.433 0.541 -13.598 1.00 93.06 91 MET A C 1
ATOM 697 O O . MET A 1 91 ? -0.459 0.197 -14.263 1.00 93.06 91 MET A O 1
ATOM 701 N N . VAL A 1 92 ? -2.491 -0.266 -13.445 1.00 96.56 92 VAL A N 1
ATOM 702 C CA . VAL A 1 92 ? -2.533 -1.648 -13.956 1.00 96.56 92 VAL A CA 1
ATOM 703 C C . VAL A 1 92 ? -2.312 -1.721 -15.472 1.00 96.56 92 VAL A C 1
ATOM 705 O O . VAL A 1 92 ? -1.467 -2.517 -15.881 1.00 96.56 92 VAL A O 1
ATOM 708 N N . PRO A 1 93 ? -2.953 -0.885 -16.316 1.00 96.44 93 PRO A N 1
ATOM 709 C CA . PRO A 1 93 ? -2.715 -0.931 -17.761 1.00 96.44 93 PRO A CA 1
ATOM 710 C C . PRO A 1 93 ? -1.277 -0.556 -18.155 1.00 96.44 93 PRO A C 1
ATOM 712 O O . PRO A 1 93 ? -0.756 -1.050 -19.153 1.00 96.44 93 PRO A O 1
ATOM 715 N N . LEU A 1 94 ? -0.623 0.314 -17.375 1.00 96.25 94 LEU A N 1
ATOM 716 C CA . LEU A 1 94 ? 0.775 0.697 -17.595 1.00 96.25 94 LEU A CA 1
ATOM 717 C C . LEU A 1 94 ? 1.708 -0.464 -17.236 1.00 96.25 94 LEU A C 1
ATOM 719 O O . LEU A 1 94 ? 2.599 -0.804 -18.009 1.00 96.25 94 LEU A O 1
ATOM 723 N N . ALA A 1 95 ? 1.468 -1.107 -16.092 1.00 97.81 95 ALA A N 1
ATOM 724 C CA . ALA A 1 95 ? 2.240 -2.264 -15.658 1.00 97.81 95 ALA A CA 1
ATOM 725 C C . ALA A 1 95 ? 2.106 -3.446 -16.626 1.00 97.81 95 ALA A C 1
ATOM 727 O O . ALA A 1 95 ? 3.109 -4.075 -16.952 1.00 97.81 95 ALA A O 1
ATOM 728 N N . GLU A 1 96 ? 0.905 -3.688 -17.156 1.00 98.44 96 GLU A N 1
ATOM 729 C CA . GLU A 1 96 ? 0.663 -4.739 -18.146 1.00 98.44 96 GLU A CA 1
ATOM 730 C C . GLU A 1 96 ? 1.493 -4.528 -19.422 1.00 98.44 96 GLU A C 1
ATOM 732 O O . GLU A 1 96 ? 2.088 -5.473 -19.939 1.00 98.44 96 GLU A O 1
ATOM 737 N N . LYS A 1 97 ? 1.580 -3.287 -19.921 1.00 98.31 97 LYS A N 1
ATOM 738 C CA . LYS A 1 97 ? 2.401 -2.964 -21.098 1.00 98.31 97 LYS A CA 1
ATOM 739 C C . LYS A 1 97 ? 3.884 -3.237 -20.857 1.00 98.31 97 LYS A C 1
ATOM 741 O O . LYS A 1 97 ? 4.527 -3.824 -21.721 1.00 98.31 97 LYS A O 1
ATOM 746 N N . VAL A 1 98 ? 4.407 -2.864 -19.688 1.00 98.50 98 VAL A N 1
ATOM 747 C CA . VAL A 1 98 ? 5.802 -3.154 -19.321 1.00 98.50 98 VAL A CA 1
ATOM 748 C C . VAL A 1 98 ? 6.025 -4.654 -19.175 1.00 98.50 98 VAL A C 1
ATOM 750 O O . VAL A 1 98 ? 6.981 -5.172 -19.737 1.00 98.50 98 VAL A O 1
ATOM 753 N N . LYS A 1 99 ? 5.117 -5.371 -18.507 1.00 98.19 99 LYS A N 1
ATOM 754 C CA . LYS A 1 99 ? 5.207 -6.824 -18.313 1.00 98.19 99 LYS A CA 1
ATOM 755 C C . LYS A 1 99 ? 5.271 -7.606 -19.624 1.00 98.19 99 LYS A C 1
ATOM 757 O O . LYS A 1 99 ? 5.954 -8.616 -19.694 1.00 98.19 99 LYS A O 1
ATOM 762 N N . ARG A 1 100 ? 4.599 -7.140 -20.679 1.00 97.94 100 ARG A N 1
ATOM 763 C CA . ARG A 1 100 ? 4.690 -7.760 -22.014 1.00 97.94 100 ARG A CA 1
ATOM 764 C C . ARG A 1 100 ? 6.053 -7.573 -22.690 1.00 97.94 100 ARG A C 1
ATOM 766 O O . ARG A 1 100 ? 6.318 -8.259 -23.671 1.00 97.94 100 ARG A O 1
ATOM 773 N N . ALA A 1 101 ? 6.872 -6.638 -22.216 1.00 96.81 101 ALA A N 1
ATOM 774 C CA . ALA A 1 101 ? 8.132 -6.255 -22.843 1.00 96.81 101 ALA A CA 1
ATOM 775 C C . ALA A 1 101 ? 9.385 -6.725 -22.094 1.00 96.81 101 ALA A C 1
ATOM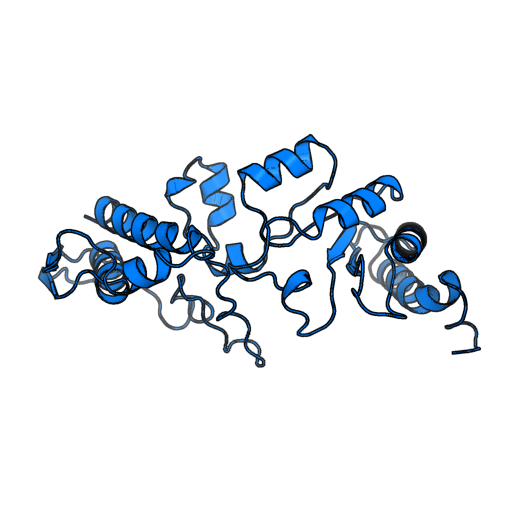 777 O O . ALA A 1 101 ? 10.473 -6.615 -22.653 1.00 96.81 101 ALA A O 1
ATOM 778 N N . VAL A 1 102 ? 9.245 -7.227 -20.863 1.00 98.38 102 VAL A N 1
ATOM 779 C CA . VAL A 1 102 ? 10.366 -7.678 -20.024 1.00 98.38 102 VAL A CA 1
ATOM 780 C C . VAL A 1 102 ? 10.172 -9.121 -19.567 1.00 98.38 102 VAL A C 1
ATOM 782 O O . VAL A 1 102 ? 9.042 -9.594 -19.445 1.00 98.38 102 VAL A O 1
ATOM 785 N N . GLY A 1 103 ? 11.273 -9.825 -19.311 1.00 98.38 103 GLY A N 1
ATOM 786 C CA . GLY A 1 103 ? 11.271 -11.183 -18.755 1.00 98.38 103 GLY A CA 1
ATOM 787 C C . GLY A 1 103 ? 11.277 -11.227 -17.224 1.00 98.38 103 GLY A C 1
ATOM 788 O O . GLY A 1 103 ? 10.918 -12.248 -16.633 1.00 98.38 103 GLY A O 1
ATOM 789 N N . VAL A 1 104 ? 11.669 -10.133 -16.571 1.00 98.56 104 VAL A N 1
ATOM 790 C CA . VAL A 1 104 ? 11.685 -10.009 -15.106 1.00 98.56 104 VAL A CA 1
ATOM 791 C C . VAL A 1 104 ? 10.303 -9.701 -14.512 1.00 98.56 104 VAL A C 1
ATOM 793 O O . VAL A 1 104 ? 9.475 -9.070 -15.171 1.00 98.56 104 VAL A O 1
ATOM 796 N N . PRO A 1 105 ? 10.040 -10.081 -13.245 1.00 98.75 105 PRO A N 1
ATOM 797 C CA . PRO A 1 105 ? 8.778 -9.773 -12.581 1.00 98.75 105 PRO A CA 1
ATOM 798 C C . PRO A 1 105 ? 8.434 -8.277 -12.567 1.00 98.75 105 PRO A C 1
ATOM 800 O O . PRO A 1 105 ? 9.303 -7.417 -12.379 1.00 98.75 105 PRO A O 1
ATOM 803 N N . VAL A 1 106 ? 7.139 -7.971 -12.686 1.00 98.81 106 VAL A N 1
ATOM 804 C CA . VAL A 1 106 ? 6.610 -6.602 -12.642 1.00 98.81 106 VAL A CA 1
ATOM 805 C C . VAL A 1 106 ? 5.696 -6.381 -11.437 1.00 98.81 106 VAL A C 1
ATOM 807 O O . VAL A 1 106 ? 4.763 -7.146 -11.183 1.00 98.81 106 VAL A O 1
ATOM 810 N N . ILE A 1 107 ? 5.928 -5.288 -10.706 1.00 98.62 107 ILE A N 1
ATOM 811 C CA . ILE A 1 107 ? 5.098 -4.837 -9.582 1.00 98.62 107 ILE A CA 1
ATOM 812 C C . ILE A 1 107 ? 4.182 -3.697 -10.036 1.00 98.62 107 ILE A C 1
ATOM 814 O O . ILE A 1 107 ? 4.668 -2.681 -10.536 1.00 98.62 107 ILE A O 1
ATOM 818 N N . THR A 1 108 ? 2.878 -3.809 -9.772 1.00 97.31 108 THR A N 1
ATOM 819 C CA . THR A 1 108 ? 1.913 -2.701 -9.924 1.00 97.31 108 THR A CA 1
ATOM 820 C C . THR A 1 108 ? 1.377 -2.230 -8.574 1.00 97.31 108 THR A C 1
ATOM 822 O O . THR A 1 108 ? 1.362 -2.985 -7.605 1.00 97.31 108 THR A O 1
ATOM 825 N N . ALA A 1 109 ? 0.927 -0.981 -8.494 1.00 94.06 109 ALA A N 1
ATOM 826 C CA . ALA A 1 109 ? 0.336 -0.390 -7.299 1.00 94.06 109 ALA A CA 1
ATOM 827 C C . ALA A 1 109 ? -0.848 0.526 -7.663 1.00 94.06 109 ALA A C 1
ATOM 829 O O . ALA A 1 109 ? -1.250 0.642 -8.817 1.00 94.06 109 ALA A O 1
ATOM 830 N N . GLY A 1 110 ? -1.407 1.200 -6.657 1.00 92.19 110 GLY A N 1
ATOM 831 C CA . GLY A 1 110 ? -2.437 2.224 -6.849 1.00 92.19 110 GLY A CA 1
ATOM 832 C C . GLY A 1 110 ? -3.833 1.731 -6.489 1.00 92.19 110 GLY A C 1
ATOM 833 O O . GLY A 1 110 ? -4.582 1.300 -7.349 1.00 92.19 110 GLY A O 1
ATOM 834 N N . LYS A 1 111 ? -4.196 1.836 -5.203 1.00 93.12 111 LYS A N 1
ATOM 835 C CA . LYS A 1 111 ? -5.555 1.548 -4.703 1.00 93.12 111 LYS A CA 1
ATOM 836 C C . LYS A 1 111 ? -6.069 0.171 -5.172 1.00 93.12 111 LYS A C 1
ATOM 838 O O . LYS A 1 111 ? -7.027 0.086 -5.927 1.00 93.12 111 LYS A O 1
ATOM 843 N N . ILE A 1 112 ? -5.369 -0.893 -4.770 1.00 94.31 112 ILE A N 1
ATOM 844 C CA . ILE A 1 112 ? -5.673 -2.279 -5.153 1.00 94.31 112 ILE A CA 1
ATOM 845 C C . ILE A 1 112 ? -6.064 -3.060 -3.893 1.00 94.31 112 ILE A C 1
ATOM 847 O O . ILE A 1 112 ? -5.226 -3.236 -3.006 1.00 94.31 112 ILE A O 1
ATOM 851 N N . GLY A 1 113 ? -7.327 -3.492 -3.816 1.00 92.06 113 GLY A N 1
ATOM 852 C CA . GLY A 1 113 ? -7.829 -4.423 -2.796 1.00 92.06 113 GLY A CA 1
ATOM 853 C C . GLY A 1 113 ? -7.588 -5.898 -3.161 1.00 92.06 113 GLY A C 1
ATOM 854 O O . GLY A 1 113 ? -7.174 -6.175 -4.290 1.00 92.06 113 GLY A O 1
ATOM 855 N N . PRO A 1 114 ? -7.839 -6.854 -2.247 1.00 91.25 114 PRO A N 1
ATOM 856 C CA . PRO A 1 114 ? -7.534 -8.279 -2.441 1.00 91.25 114 PRO A CA 1
ATOM 857 C C . PRO A 1 114 ? -8.185 -8.900 -3.677 1.00 91.25 114 PRO A C 1
ATOM 859 O O . PRO A 1 114 ? -7.523 -9.595 -4.442 1.00 91.25 114 PRO A O 1
ATOM 862 N N . GLU A 1 115 ? -9.462 -8.612 -3.926 1.00 92.62 115 GLU A N 1
ATOM 863 C CA . GLU A 1 115 ? -10.196 -9.187 -5.054 1.00 92.62 115 GLU A CA 1
ATOM 864 C C . GLU A 1 115 ? -9.646 -8.677 -6.388 1.00 92.62 115 GLU A C 1
ATOM 866 O O . GLU A 1 115 ? -9.588 -9.418 -7.371 1.00 92.62 115 GLU A O 1
ATOM 871 N N . LEU A 1 116 ? -9.244 -7.404 -6.441 1.00 95.81 116 LEU A N 1
ATOM 872 C CA . LEU A 1 116 ? -8.608 -6.828 -7.621 1.00 95.81 116 LEU A CA 1
ATOM 873 C C . LEU A 1 116 ? -7.171 -7.340 -7.783 1.00 95.81 116 LEU A C 1
ATOM 875 O O . LEU A 1 116 ? -6.781 -7.664 -8.901 1.00 95.81 116 LEU A O 1
ATOM 879 N N . ALA A 1 117 ? -6.411 -7.452 -6.691 1.00 96.50 117 ALA A N 1
ATOM 880 C CA . ALA A 1 117 ? -5.064 -8.022 -6.671 1.00 96.50 117 ALA A CA 1
ATOM 881 C C . ALA A 1 117 ? -5.045 -9.432 -7.273 1.00 96.50 117 ALA A C 1
ATOM 883 O O . ALA A 1 117 ? -4.275 -9.705 -8.192 1.00 96.50 117 ALA A O 1
ATOM 884 N N . GLU A 1 118 ? -5.950 -10.289 -6.805 1.00 95.88 118 GLU A N 1
ATOM 885 C CA . GLU A 1 118 ? -6.113 -11.657 -7.283 1.00 95.88 118 GLU A CA 1
ATOM 886 C C . GLU A 1 118 ? -6.433 -11.699 -8.787 1.00 95.88 118 GLU A C 1
ATOM 888 O O . GLU A 1 118 ? -5.799 -12.441 -9.536 1.00 95.88 118 GLU A O 1
ATOM 893 N N . ARG A 1 119 ? -7.353 -10.849 -9.271 1.00 98.12 119 ARG A N 1
ATOM 894 C CA . ARG A 1 119 ? -7.642 -10.749 -10.715 1.00 98.12 119 ARG A CA 1
ATOM 895 C C . ARG A 1 119 ? -6.427 -10.297 -11.525 1.00 98.12 119 ARG A C 1
ATOM 897 O O . ARG A 1 119 ? -6.163 -10.861 -12.577 1.00 98.12 119 ARG A O 1
ATOM 904 N N . ILE A 1 120 ? -5.681 -9.298 -11.052 1.00 98.44 120 ILE A N 1
ATOM 905 C CA . ILE A 1 120 ? -4.493 -8.772 -11.747 1.00 98.44 120 ILE A CA 1
ATOM 906 C C . ILE A 1 120 ? -3.429 -9.858 -11.925 1.00 98.44 120 ILE A C 1
ATOM 908 O O . ILE A 1 120 ? -2.880 -9.992 -13.019 1.00 98.44 120 ILE A O 1
ATOM 912 N N . ILE A 1 121 ? -3.136 -10.608 -10.859 1.00 98.19 121 ILE A N 1
ATOM 913 C CA . ILE A 1 121 ? -2.130 -11.676 -10.883 1.00 98.19 121 ILE A CA 1
ATOM 914 C C . ILE A 1 121 ? -2.602 -12.811 -11.795 1.00 98.19 121 ILE A C 1
ATOM 916 O O . ILE A 1 121 ? -1.863 -13.233 -12.682 1.00 98.19 121 ILE A O 1
ATOM 920 N N . ARG A 1 122 ? -3.853 -13.260 -11.630 1.00 98.25 122 ARG A N 1
ATOM 921 C CA . ARG A 1 122 ? -4.449 -14.338 -12.430 1.00 98.25 122 ARG A CA 1
ATOM 922 C C . ARG A 1 122 ? -4.478 -14.026 -13.924 1.00 98.25 122 ARG A C 1
ATOM 924 O O . ARG A 1 122 ? -4.173 -14.897 -14.731 1.00 98.25 122 ARG A O 1
ATOM 931 N N . ASP A 1 123 ? -4.811 -12.790 -14.284 1.00 98.25 123 ASP A N 1
ATOM 932 C CA . ASP A 1 123 ? -4.840 -12.322 -15.672 1.00 98.25 123 ASP A CA 1
ATOM 933 C C . ASP A 1 123 ? -3.429 -12.087 -16.248 1.00 98.25 123 ASP A C 1
ATOM 935 O O . ASP A 1 123 ? -3.293 -11.693 -17.406 1.00 98.25 123 ASP A O 1
ATOM 939 N N . GLY A 1 124 ? -2.370 -12.264 -15.449 1.00 97.88 124 GLY A N 1
ATOM 940 C CA . GLY A 1 124 ? -0.990 -12.046 -15.872 1.00 97.88 124 GLY A CA 1
ATOM 941 C C . GLY A 1 124 ? -0.646 -10.576 -16.126 1.00 97.88 124 GLY A C 1
ATOM 942 O O . GLY A 1 124 ? 0.302 -10.295 -16.852 1.00 97.88 124 GLY A O 1
ATOM 943 N N . LYS A 1 125 ? -1.385 -9.626 -15.538 1.00 98.44 125 LYS A N 1
ATOM 944 C CA . LYS A 1 125 ? -1.172 -8.177 -15.742 1.00 98.44 125 LYS A CA 1
ATOM 945 C C . LYS A 1 125 ? -0.021 -7.612 -14.904 1.00 98.44 125 LYS A C 1
ATOM 947 O O . LYS A 1 125 ? 0.562 -6.596 -15.268 1.00 98.44 125 LYS A O 1
ATOM 952 N N . ALA A 1 126 ? 0.315 -8.270 -13.797 1.00 98.44 126 ALA A N 1
ATOM 953 C CA . ALA A 1 126 ? 1.499 -8.023 -12.970 1.00 98.44 126 ALA A CA 1
ATOM 954 C C . ALA A 1 126 ? 1.897 -9.324 -12.248 1.00 98.44 126 ALA A C 1
ATOM 956 O O . ALA A 1 126 ? 1.154 -10.303 -12.307 1.00 98.44 126 ALA A O 1
ATOM 957 N N . ASP A 1 127 ? 3.070 -9.366 -11.619 1.00 98.56 127 ASP A N 1
ATOM 958 C CA . ASP A 1 127 ? 3.551 -10.503 -10.809 1.00 98.56 127 ASP A CA 1
ATOM 959 C C . ASP A 1 127 ? 3.363 -10.251 -9.315 1.00 98.56 127 ASP A C 1
ATOM 961 O O . ASP A 1 127 ? 3.080 -11.169 -8.550 1.00 98.56 127 ASP A O 1
ATOM 965 N N . PHE A 1 128 ? 3.476 -8.987 -8.905 1.00 98.06 128 PHE A N 1
ATOM 966 C CA . PHE A 1 128 ? 3.307 -8.572 -7.519 1.00 98.06 128 PHE A CA 1
ATOM 967 C C . PHE A 1 128 ? 2.433 -7.326 -7.404 1.00 98.06 128 PHE A C 1
ATOM 969 O O . PHE A 1 128 ? 2.407 -6.459 -8.283 1.00 98.06 128 PHE A O 1
ATOM 976 N N . ILE A 1 129 ? 1.766 -7.209 -6.256 1.00 97.31 129 ILE A N 1
ATOM 977 C CA . ILE A 1 129 ? 0.988 -6.031 -5.880 1.00 97.31 129 ILE A CA 1
ATOM 978 C C . ILE A 1 129 ? 1.748 -5.249 -4.813 1.00 97.31 129 ILE A C 1
ATOM 980 O O . ILE A 1 129 ? 1.938 -5.705 -3.688 1.00 97.31 129 ILE A O 1
ATOM 984 N N . GLY A 1 130 ? 2.164 -4.038 -5.167 1.00 95.56 130 GLY A N 1
ATOM 985 C CA . GLY A 1 130 ? 2.762 -3.080 -4.253 1.00 95.56 130 GLY A CA 1
ATOM 986 C C . GLY A 1 130 ? 1.697 -2.409 -3.389 1.00 95.56 130 GLY A C 1
ATOM 987 O O . GLY A 1 130 ? 0.868 -1.639 -3.882 1.00 95.56 130 GLY A O 1
ATOM 988 N N . MET A 1 131 ? 1.748 -2.648 -2.079 1.00 94.25 131 MET A N 1
ATOM 989 C CA . MET A 1 131 ? 0.863 -2.015 -1.100 1.00 94.25 131 MET A CA 1
ATOM 990 C C . MET A 1 131 ? 1.639 -1.018 -0.237 1.00 94.25 131 MET A C 1
ATOM 992 O O . MET A 1 131 ? 2.507 -1.396 0.536 1.00 94.25 131 MET A O 1
ATOM 996 N N . GLY A 1 132 ? 1.315 0.271 -0.361 1.00 92.44 132 GLY A N 1
ATOM 997 C CA . GLY A 1 132 ? 1.833 1.315 0.531 1.00 92.44 132 GLY A CA 1
ATOM 998 C C . GLY A 1 132 ? 0.856 1.607 1.670 1.00 92.44 132 GLY A C 1
ATOM 999 O O . GLY A 1 132 ? 0.888 0.993 2.728 1.00 92.44 132 GLY A O 1
ATOM 1000 N N . ARG A 1 133 ? -0.074 2.537 1.422 1.00 93.81 133 ARG A N 1
ATOM 1001 C CA . ARG A 1 133 ? -1.071 3.009 2.402 1.00 93.81 133 ARG A CA 1
ATOM 1002 C C . ARG A 1 133 ? -1.911 1.904 3.076 1.00 93.81 133 ARG A C 1
ATOM 1004 O O . ARG A 1 133 ? -2.171 2.066 4.265 1.00 93.81 133 ARG A O 1
ATOM 1011 N N . PRO A 1 134 ? -2.309 0.801 2.405 1.00 95.44 134 PRO A N 1
ATOM 1012 C CA . PRO A 1 134 ? -2.960 -0.323 3.083 1.00 95.44 134 PRO A CA 1
ATOM 1013 C C . PRO A 1 134 ? -2.150 -0.885 4.257 1.00 95.44 134 PRO A C 1
ATOM 1015 O O . PRO A 1 134 ? -2.716 -1.077 5.324 1.00 95.44 134 PRO A O 1
ATOM 1018 N N . LEU A 1 135 ? -0.827 -1.025 4.116 1.00 95.06 135 LEU A N 1
ATOM 1019 C CA . LEU A 1 135 ? 0.043 -1.516 5.194 1.00 95.06 135 LEU A CA 1
ATOM 1020 C C . LEU A 1 135 ? 0.274 -0.479 6.305 1.00 95.06 135 LEU A C 1
ATOM 1022 O O . LEU A 1 135 ? 0.600 -0.842 7.428 1.00 95.06 135 LEU A O 1
ATOM 1026 N N . LEU A 1 136 ? 0.066 0.813 6.023 1.00 94.69 136 LEU A N 1
ATOM 1027 C CA . LEU A 1 136 ? 0.047 1.849 7.065 1.00 94.69 136 LEU A CA 1
ATOM 1028 C C . LEU A 1 136 ? -1.241 1.795 7.900 1.00 94.69 136 LEU A C 1
ATOM 1030 O O . LEU A 1 136 ? -1.237 2.156 9.077 1.00 94.69 136 LEU A O 1
ATOM 1034 N N . ALA A 1 137 ? -2.356 1.403 7.282 1.00 95.94 137 ALA A N 1
ATOM 1035 C CA . ALA A 1 137 ? -3.629 1.214 7.968 1.00 95.94 137 ALA A CA 1
ATOM 1036 C C . ALA A 1 137 ? -3.644 -0.093 8.771 1.00 95.94 137 ALA A C 1
ATOM 1038 O O . ALA A 1 137 ? -4.101 -0.094 9.909 1.00 95.94 137 ALA A O 1
ATOM 1039 N N . ASP A 1 138 ? -3.084 -1.166 8.219 1.00 96.50 138 ASP A N 1
ATOM 1040 C CA . ASP A 1 138 ? -3.029 -2.462 8.882 1.00 96.50 138 ASP A CA 1
ATOM 1041 C C . ASP A 1 138 ? -1.750 -3.228 8.503 1.00 96.50 138 ASP A C 1
ATOM 1043 O O . ASP A 1 138 ? -1.685 -3.835 7.430 1.00 96.50 138 ASP A O 1
ATOM 1047 N N . PRO A 1 139 ? -0.719 -3.215 9.366 1.00 95.06 139 PRO A N 1
ATOM 1048 C CA . PRO A 1 139 ? 0.509 -3.974 9.134 1.00 95.06 139 PRO A CA 1
ATOM 1049 C C . PRO A 1 139 ? 0.286 -5.493 9.086 1.00 95.06 139 PRO A C 1
ATOM 1051 O O . PRO A 1 139 ? 1.041 -6.201 8.424 1.00 95.06 139 PRO A O 1
ATOM 1054 N N . GLU A 1 140 ? -0.772 -5.991 9.737 1.00 95.88 140 GLU A N 1
ATOM 1055 C CA . GLU A 1 140 ? -1.129 -7.413 9.775 1.00 95.88 140 GLU A CA 1
ATOM 1056 C C . GLU A 1 140 ? -1.973 -7.843 8.568 1.00 95.88 140 GLU A C 1
ATOM 1058 O O . GLU A 1 140 ? -2.342 -9.012 8.468 1.00 95.88 140 GLU A O 1
ATOM 1063 N N . LEU A 1 141 ? -2.270 -6.934 7.629 1.00 96.44 141 LEU A N 1
ATOM 1064 C CA . LEU A 1 141 ? -3.076 -7.218 6.440 1.00 96.44 141 LEU A CA 1
ATOM 1065 C C . LEU A 1 141 ? -2.622 -8.495 5.705 1.00 96.44 141 LEU A C 1
ATOM 1067 O O . LEU A 1 141 ? -3.480 -9.344 5.459 1.00 96.44 141 LEU A O 1
ATOM 1071 N N . PRO A 1 142 ? -1.325 -8.713 5.391 1.00 95.56 142 PRO A N 1
ATOM 1072 C CA . PRO A 1 142 ? -0.905 -9.937 4.704 1.00 95.56 142 PRO A CA 1
ATOM 1073 C C . PRO A 1 142 ? -1.143 -11.207 5.532 1.00 95.56 142 PRO A C 1
ATOM 1075 O O . PRO A 1 142 ? -1.548 -12.230 4.980 1.00 95.56 142 PRO A O 1
ATOM 1078 N N . ASN A 1 143 ? -0.933 -11.147 6.852 1.00 97.62 143 ASN A N 1
ATOM 1079 C CA . ASN A 1 143 ? -1.162 -12.281 7.751 1.00 97.62 143 ASN A CA 1
ATOM 1080 C C . ASN A 1 143 ? -2.657 -12.606 7.850 1.00 97.62 143 ASN A C 1
ATOM 1082 O O . ASN A 1 143 ? -3.044 -13.759 7.681 1.00 97.62 143 ASN A O 1
ATOM 1086 N N . LYS A 1 144 ? -3.505 -11.584 8.022 1.00 97.06 144 LYS A N 1
ATOM 1087 C CA . LYS A 1 144 ? -4.967 -11.720 8.073 1.00 97.06 144 LYS A CA 1
ATOM 1088 C C . LYS A 1 144 ? -5.533 -12.313 6.786 1.00 97.06 144 LYS A C 1
ATOM 1090 O O . LYS A 1 144 ? -6.363 -13.212 6.856 1.00 97.06 144 LYS A O 1
ATOM 1095 N N . LEU A 1 145 ? -5.052 -11.874 5.618 1.00 95.31 145 LEU A N 1
ATOM 1096 C CA . LEU A 1 145 ? -5.442 -12.476 4.338 1.00 95.31 145 LEU A CA 1
ATOM 1097 C C . LEU A 1 145 ? -5.027 -13.949 4.253 1.00 95.31 145 LEU A C 1
ATOM 1099 O O . LEU A 1 145 ? -5.841 -14.787 3.876 1.00 95.31 145 LEU A O 1
ATOM 1103 N N . ARG A 1 146 ? -3.790 -14.282 4.646 1.00 96.06 146 ARG A N 1
ATOM 1104 C CA . ARG A 1 146 ? -3.299 -15.672 4.663 1.00 96.06 146 ARG A CA 1
ATOM 1105 C C . ARG A 1 146 ? -4.123 -16.573 5.588 1.00 96.06 146 ARG A C 1
ATOM 1107 O O . ARG A 1 146 ? -4.289 -17.752 5.300 1.00 96.06 146 ARG A O 1
ATOM 1114 N N . GLU A 1 147 ? -4.620 -16.025 6.689 1.00 97.12 147 GLU A N 1
ATOM 1115 C CA . GLU A 1 147 ? -5.428 -16.729 7.690 1.00 97.12 147 GLU A CA 1
ATOM 1116 C C . GLU A 1 147 ? -6.928 -16.762 7.355 1.00 97.12 147 GLU A C 1
ATOM 1118 O O . GLU A 1 147 ? -7.705 -17.329 8.118 1.00 97.12 147 GLU A O 1
ATOM 1123 N N . GLY A 1 148 ? -7.354 -16.155 6.241 1.00 95.44 148 GLY A N 1
ATOM 1124 C CA . GLY A 1 148 ? -8.767 -16.070 5.866 1.00 95.44 148 GLY A CA 1
ATOM 1125 C C . GLY A 1 148 ? -9.589 -15.102 6.723 1.00 95.44 148 GLY A C 1
ATOM 1126 O O . GLY A 1 148 ? -10.811 -15.154 6.677 1.00 95.44 148 GLY A O 1
ATOM 1127 N N . ARG A 1 149 ? -8.937 -14.210 7.478 1.00 94.94 149 ARG A N 1
ATOM 1128 C CA . ARG A 1 149 ? -9.553 -13.210 8.369 1.00 94.94 149 ARG A CA 1
ATOM 1129 C C . ARG A 1 149 ? -9.689 -11.853 7.683 1.00 94.94 149 ARG A C 1
ATOM 1131 O O . ARG A 1 149 ? -9.279 -10.819 8.215 1.00 94.94 149 ARG A O 1
ATOM 1138 N N . GLN A 1 150 ? -10.197 -11.845 6.454 1.00 93.31 150 GLN A N 1
ATOM 1139 C CA . GLN A 1 150 ? -10.281 -10.626 5.642 1.00 93.31 150 GLN A CA 1
ATOM 1140 C C . GLN A 1 150 ? -11.146 -9.547 6.312 1.00 93.31 150 GLN A C 1
ATOM 1142 O O . GLN A 1 150 ? -10.911 -8.345 6.186 1.00 93.31 150 GLN A O 1
ATOM 1147 N N . GLU A 1 151 ? -12.146 -9.988 7.054 1.00 92.38 151 GLU A N 1
ATOM 1148 C CA . GLU A 1 151 ? -13.109 -9.173 7.761 1.00 92.38 151 GLU A CA 1
ATOM 1149 C C . GLU A 1 151 ? -12.530 -8.500 9.029 1.00 92.38 151 GLU A C 1
ATOM 1151 O O . GLU A 1 151 ? -13.125 -7.546 9.538 1.00 92.38 151 GLU A O 1
ATOM 1156 N N . ASP A 1 152 ? -11.345 -8.927 9.485 1.00 94.44 152 ASP A N 1
ATOM 1157 C CA . ASP A 1 152 ? -10.572 -8.313 10.577 1.00 94.44 152 ASP A CA 1
ATOM 1158 C C . ASP A 1 152 ? -9.592 -7.232 10.087 1.00 94.44 152 ASP A C 1
ATOM 1160 O O . ASP A 1 152 ? -8.814 -6.684 10.877 1.00 94.44 152 ASP A O 1
ATOM 1164 N N . ILE A 1 153 ? -9.550 -6.945 8.784 1.00 95.75 153 ILE A N 1
ATOM 1165 C CA . ILE A 1 153 ? -8.592 -5.992 8.215 1.00 95.75 153 ILE A CA 1
ATOM 1166 C C . ILE A 1 153 ? -9.076 -4.553 8.421 1.00 95.75 153 ILE A C 1
ATOM 1168 O O . ILE A 1 153 ? -10.195 -4.185 8.053 1.00 95.75 153 ILE A O 1
ATOM 1172 N N . CYS A 1 154 ? -8.197 -3.704 8.956 1.00 96.62 154 CYS A N 1
ATOM 1173 C CA . CYS A 1 154 ? -8.408 -2.262 9.020 1.00 96.62 154 CYS A CA 1
ATOM 1174 C C . CYS A 1 154 ? -8.065 -1.629 7.663 1.00 96.62 154 CYS A C 1
ATOM 1176 O O . CYS A 1 154 ? -6.933 -1.219 7.395 1.00 96.62 154 CYS A O 1
ATOM 1178 N N . TRP A 1 155 ? -9.049 -1.574 6.766 1.00 95.56 155 TRP A N 1
ATOM 1179 C CA . TRP A 1 155 ? -8.837 -1.080 5.408 1.00 95.56 155 TRP A CA 1
ATOM 1180 C C . TRP A 1 155 ? -8.438 0.398 5.361 1.00 95.56 155 TRP A C 1
ATOM 1182 O O . TRP A 1 155 ? -9.040 1.266 5.997 1.00 95.56 155 TRP A O 1
ATOM 1192 N N . CYS A 1 156 ? -7.446 0.710 4.524 1.00 95.94 156 CYS A N 1
ATOM 1193 C CA . CYS A 1 156 ? -7.120 2.093 4.206 1.00 95.94 156 CYS A CA 1
ATOM 1194 C C . CYS A 1 156 ? -8.297 2.761 3.487 1.00 95.94 156 CYS A C 1
ATOM 1196 O O . CYS A 1 156 ? -8.737 2.307 2.437 1.00 95.94 156 CYS A O 1
ATOM 1198 N N . VAL A 1 157 ? -8.738 3.907 4.002 1.00 95.25 157 VAL A N 1
ATOM 1199 C CA . VAL A 1 157 ? -9.811 4.714 3.394 1.00 95.25 157 VAL A CA 1
ATOM 1200 C C . VAL A 1 157 ? -9.302 5.713 2.349 1.00 95.25 157 VAL A C 1
ATOM 1202 O O . VAL A 1 157 ? -10.038 6.590 1.913 1.00 95.25 157 VAL A O 1
ATOM 1205 N N . TYR A 1 158 ? -8.019 5.637 1.976 1.00 93.94 158 TYR A N 1
ATOM 1206 C CA . TYR A 1 158 ? -7.383 6.483 0.958 1.00 93.94 158 TYR A CA 1
ATOM 1207 C C . TYR A 1 158 ? -7.610 8.000 1.160 1.00 93.94 158 TYR A C 1
ATOM 1209 O O . TYR A 1 158 ? -7.707 8.767 0.205 1.00 93.94 158 TYR A O 1
ATOM 1217 N N . CYS A 1 159 ? -7.663 8.455 2.417 1.00 92.25 159 CYS A N 1
ATOM 1218 C CA . CYS A 1 159 ? -7.883 9.861 2.785 1.00 92.25 159 CYS A CA 1
ATOM 1219 C C . CYS A 1 159 ? -6.673 10.777 2.549 1.00 92.25 159 CYS A C 1
ATOM 1221 O O . CYS A 1 159 ? -6.799 11.990 2.667 1.00 92.25 159 CYS A O 1
ATOM 1223 N N . ASN A 1 160 ? -5.499 10.204 2.269 1.00 90.69 160 ASN A N 1
ATOM 1224 C CA . ASN A 1 160 ? -4.214 10.895 2.109 1.00 90.69 160 ASN A CA 1
ATOM 1225 C C . ASN A 1 160 ? -3.716 11.691 3.330 1.00 90.69 160 ASN A C 1
ATOM 1227 O O . ASN A 1 160 ? -2.666 12.316 3.246 1.00 90.69 160 ASN A O 1
ATOM 1231 N N . ASN A 1 161 ? -4.354 11.584 4.500 1.00 89.38 161 ASN A N 1
ATOM 1232 C CA . ASN A 1 161 ? -3.862 12.217 5.735 1.00 89.38 161 ASN A CA 1
ATOM 1233 C C . ASN A 1 161 ? -2.495 11.681 6.207 1.00 89.38 161 ASN A C 1
ATOM 1235 O O . ASN A 1 161 ? -1.805 12.343 6.983 1.00 89.38 161 ASN A O 1
ATOM 1239 N N . CYS A 1 162 ? -2.092 10.507 5.709 1.00 88.38 162 CYS A N 1
ATOM 1240 C CA . CYS A 1 162 ? -0.766 9.931 5.920 1.00 88.38 162 CYS A CA 1
ATOM 1241 C C . CYS A 1 162 ? 0.340 10.647 5.134 1.00 88.38 162 CYS A C 1
ATOM 1243 O O . CYS A 1 162 ? 1.508 10.506 5.481 1.00 88.38 162 CYS A O 1
ATOM 1245 N N . ILE A 1 163 ? -0.014 11.397 4.086 1.00 84.12 163 ILE A N 1
ATOM 1246 C CA . ILE A 1 163 ? 0.929 12.152 3.267 1.00 84.12 163 ILE A CA 1
ATOM 1247 C C . ILE A 1 163 ? 1.159 13.498 3.961 1.00 84.12 163 ILE A C 1
ATOM 1249 O O . ILE A 1 163 ? 0.310 14.391 3.952 1.00 84.12 163 ILE A O 1
ATOM 1253 N N . ARG A 1 164 ? 2.298 13.615 4.637 1.00 73.81 164 ARG A N 1
ATOM 1254 C CA . ARG A 1 164 ? 2.822 14.860 5.205 1.00 73.81 164 ARG A CA 1
ATOM 1255 C C . ARG A 1 164 ? 4.195 15.103 4.588 1.00 73.81 164 ARG A C 1
ATOM 1257 O O . ARG A 1 164 ? 4.862 14.147 4.205 1.00 73.81 164 ARG A O 1
ATOM 1264 N N . VAL A 1 165 ? 4.581 16.372 4.479 1.00 61.91 165 VAL A N 1
ATOM 1265 C CA . VAL A 1 165 ? 5.852 16.783 3.857 1.00 61.91 165 VAL A CA 1
ATOM 1266 C C . VAL A 1 165 ? 7.052 16.242 4.644 1.00 61.91 165 VAL A C 1
ATOM 1268 O O . VAL A 1 165 ? 8.064 15.885 4.052 1.00 61.91 165 VAL A O 1
ATOM 1271 N N . GLU A 1 166 ? 6.924 16.113 5.967 1.00 65.69 166 GLU A N 1
ATOM 1272 C CA . GLU A 1 166 ? 8.004 15.643 6.834 1.00 65.69 166 GLU A CA 1
ATOM 1273 C C . GLU A 1 166 ? 7.889 14.138 7.159 1.00 65.69 166 GLU A C 1
ATOM 1275 O O . GLU A 1 166 ? 6.854 13.686 7.675 1.00 65.69 166 GLU A O 1
ATOM 1280 N N . PRO A 1 167 ? 8.949 13.342 6.903 1.00 58.06 167 PRO A N 1
ATOM 1281 C CA . PRO A 1 167 ? 9.028 11.944 7.322 1.00 58.06 167 PRO A CA 1
ATOM 1282 C C . PRO A 1 167 ? 8.779 11.780 8.828 1.00 58.06 167 PRO A C 1
ATOM 1284 O O . PRO A 1 167 ? 9.296 12.538 9.644 1.00 58.06 167 PRO A O 1
ATOM 1287 N N . GLY A 1 168 ? 7.978 10.782 9.210 1.00 64.06 168 GLY A N 1
ATOM 1288 C CA . GLY A 1 168 ? 7.653 10.500 10.617 1.00 64.06 168 GLY A CA 1
ATOM 1289 C C . GLY A 1 168 ? 6.598 11.418 11.250 1.00 64.06 168 GLY A C 1
ATOM 1290 O O . GLY A 1 168 ? 6.209 11.187 12.392 1.00 64.06 168 GLY A O 1
ATOM 1291 N N . GLN A 1 169 ? 6.079 12.414 10.521 1.00 71.19 169 GLN A N 1
ATOM 1292 C CA . GLN A 1 169 ? 4.990 13.284 10.996 1.00 71.19 169 GLN A CA 1
ATOM 1293 C C . GLN A 1 169 ? 3.610 12.944 10.413 1.00 71.19 169 GLN A C 1
ATOM 1295 O O . GLN A 1 169 ? 2.615 13.612 10.709 1.00 71.19 169 GLN A O 1
ATOM 1300 N N . GLY A 1 170 ? 3.521 11.902 9.585 1.00 74.56 170 GLY A N 1
ATOM 1301 C CA . GLY A 1 170 ? 2.246 11.392 9.086 1.00 74.56 170 GLY A CA 1
ATOM 1302 C C . GLY A 1 170 ? 1.348 10.856 10.207 1.00 74.56 170 GLY A C 1
ATOM 1303 O O . GLY A 1 170 ? 1.796 10.499 11.292 1.00 74.56 170 GLY A O 1
ATOM 1304 N N . SER A 1 171 ? 0.047 10.766 9.945 1.00 87.56 171 SER A N 1
ATOM 1305 C CA . SER A 1 171 ? -0.874 9.987 10.779 1.00 87.56 171 SER A CA 1
ATOM 1306 C C . SER A 1 171 ? -1.825 9.217 9.879 1.00 87.56 171 SER A C 1
ATOM 1308 O O . SER A 1 171 ? -2.159 9.679 8.787 1.00 87.56 171 SER A O 1
ATOM 1310 N N . CYS A 1 172 ? -2.260 8.039 10.309 1.00 93.44 172 CYS A N 1
ATOM 1311 C CA . CYS A 1 172 ? -3.324 7.330 9.618 1.00 93.44 172 CYS A CA 1
ATOM 1312 C C . CYS A 1 172 ? -4.655 7.646 10.297 1.00 93.44 172 CYS A C 1
ATOM 1314 O O . CYS A 1 172 ? -4.758 7.610 11.519 1.00 93.44 172 CYS A O 1
ATOM 1316 N N . SER A 1 173 ? -5.688 7.941 9.504 1.00 93.75 173 SER A N 1
ATOM 1317 C CA . SER A 1 173 ? -7.025 8.229 10.042 1.00 93.75 173 SER A CA 1
ATOM 1318 C C . SER A 1 173 ? -7.693 7.022 10.697 1.00 93.75 173 SER A C 1
ATOM 1320 O O . SER A 1 173 ? -8.599 7.214 11.496 1.00 93.75 173 SER A O 1
ATOM 1322 N N . VAL A 1 174 ? -7.255 5.808 10.352 1.00 95.75 174 VAL A N 1
ATOM 1323 C CA . VAL A 1 174 ? -7.834 4.547 10.846 1.00 95.75 174 VAL A CA 1
ATOM 1324 C C . VAL A 1 174 ? -6.857 3.725 11.692 1.00 95.75 174 VAL A C 1
ATOM 1326 O O . VAL A 1 174 ? -7.266 2.788 12.365 1.00 95.75 174 VAL A O 1
ATOM 1329 N N . ASN A 1 175 ? -5.573 4.102 11.703 1.00 94.50 175 ASN A N 1
ATOM 1330 C CA . ASN A 1 175 ? -4.544 3.494 12.543 1.00 94.50 175 ASN A CA 1
ATOM 1331 C C . ASN A 1 175 ? -3.857 4.574 13.397 1.00 94.50 175 ASN A C 1
ATOM 1333 O O . ASN A 1 175 ? -2.899 5.208 12.939 1.00 94.50 175 ASN A O 1
ATOM 1337 N N . PRO A 1 176 ? -4.328 4.808 14.634 1.00 90.50 176 PRO A N 1
ATOM 1338 C CA . PRO A 1 176 ? -3.750 5.828 15.507 1.00 90.50 176 PRO A CA 1
ATOM 1339 C C . PRO A 1 176 ? -2.310 5.504 15.946 1.00 90.50 176 PRO A C 1
ATOM 1341 O O . PRO A 1 176 ? -1.570 6.421 16.321 1.00 90.50 176 PRO A O 1
ATOM 1344 N N . SER A 1 177 ? -1.903 4.232 15.869 1.00 90.06 177 SER A N 1
ATOM 1345 C CA . SER A 1 177 ? -0.582 3.752 16.286 1.00 90.06 177 SER A CA 1
ATOM 1346 C C . SER A 1 177 ? 0.524 4.036 15.273 1.00 90.06 177 SER A C 1
ATOM 1348 O O . SER A 1 177 ? 1.691 3.966 15.648 1.00 90.06 177 SER A O 1
ATOM 1350 N N . LEU A 1 178 ? 0.187 4.381 14.023 1.00 91.12 178 LEU A N 1
ATOM 1351 C CA . LEU A 1 178 ? 1.177 4.629 12.973 1.00 91.12 178 LEU A CA 1
ATOM 1352 C C . LEU A 1 178 ? 2.219 5.676 13.411 1.00 91.12 178 LEU A C 1
ATOM 1354 O O . LEU A 1 178 ? 1.849 6.781 13.825 1.00 91.12 178 LEU A O 1
ATOM 1358 N N . TYR A 1 179 ? 3.505 5.329 13.273 1.00 88.44 179 TYR A N 1
ATOM 1359 C CA . TYR A 1 179 ? 4.682 6.105 13.707 1.00 88.44 179 TYR A CA 1
ATOM 1360 C C . TYR A 1 179 ? 4.789 6.338 15.225 1.00 88.44 179 TYR A C 1
ATOM 1362 O O . TYR A 1 179 ? 5.571 7.173 15.688 1.00 88.44 179 TYR A O 1
ATOM 1370 N N . ARG A 1 180 ? 3.983 5.641 16.027 1.00 88.12 180 ARG A N 1
ATOM 1371 C CA . ARG A 1 180 ? 3.943 5.748 17.492 1.00 88.12 180 ARG A CA 1
ATOM 1372 C C . ARG A 1 180 ? 3.986 4.388 18.185 1.00 88.12 180 ARG A C 1
ATOM 1374 O O . ARG A 1 180 ? 3.811 4.332 19.401 1.00 88.12 180 ARG A O 1
ATOM 1381 N N . GLU A 1 181 ? 4.256 3.324 17.441 1.00 88.56 181 GLU A N 1
ATOM 1382 C CA . GLU A 1 181 ? 4.182 1.928 17.868 1.00 88.56 181 GLU A CA 1
ATOM 1383 C C . GLU A 1 181 ? 5.071 1.677 19.094 1.00 88.56 181 GLU A C 1
ATOM 1385 O O . GLU A 1 181 ? 4.622 1.121 20.092 1.00 88.56 181 GLU A O 1
ATOM 1390 N N . GLY A 1 182 ? 6.313 2.173 19.060 1.00 88.62 182 GLY A N 1
ATOM 1391 C CA . GLY A 1 182 ? 7.240 2.090 20.194 1.00 88.62 182 GLY A CA 1
ATOM 1392 C C . GLY A 1 182 ? 7.041 3.170 21.264 1.00 88.62 182 GLY A C 1
ATOM 1393 O O . GLY A 1 182 ? 7.563 3.040 22.367 1.00 88.62 182 GLY A O 1
ATOM 1394 N N . LYS A 1 183 ? 6.304 4.248 20.961 1.00 88.88 183 LYS A N 1
ATOM 1395 C CA . LYS A 1 183 ? 6.127 5.395 21.870 1.00 88.88 183 LYS A CA 1
ATOM 1396 C C . LYS A 1 183 ? 4.979 5.184 22.856 1.00 88.88 183 LYS A C 1
ATOM 1398 O O . LYS A 1 183 ? 5.081 5.608 24.004 1.00 88.88 183 LYS A O 1
ATOM 1403 N N . TYR A 1 184 ? 3.893 4.563 22.404 1.00 85.19 184 TYR A N 1
ATOM 1404 C CA . TYR A 1 184 ? 2.697 4.319 23.210 1.00 85.19 184 TYR A CA 1
ATOM 1405 C C . TYR A 1 184 ? 2.332 2.830 23.181 1.00 85.19 184 TYR A C 1
ATOM 1407 O O . TYR A 1 184 ? 1.369 2.451 22.511 1.00 85.19 184 TYR A O 1
ATOM 1415 N N . PRO A 1 185 ? 3.089 1.969 23.888 1.00 85.81 185 PRO A N 1
ATOM 1416 C CA . PRO A 1 185 ? 2.737 0.561 23.996 1.00 85.81 185 PRO A CA 1
ATOM 1417 C C . PRO A 1 185 ? 1.399 0.395 24.728 1.00 85.81 185 PRO A C 1
ATOM 1419 O O . PRO A 1 185 ? 1.074 1.147 25.649 1.00 85.81 185 PRO A O 1
ATOM 1422 N N . PHE A 1 186 ? 0.637 -0.628 24.344 1.00 85.00 186 PHE A N 1
ATOM 1423 C CA . PHE A 1 186 ? -0.669 -0.954 24.925 1.00 85.00 186 PHE A CA 1
ATOM 1424 C C . PHE A 1 186 ? -0.636 -2.327 25.631 1.00 85.00 186 PHE A C 1
ATOM 1426 O O . PHE A 1 186 ? -1.231 -3.283 25.143 1.00 85.00 186 PHE A O 1
ATOM 1433 N N . PRO A 1 187 ? 0.063 -2.468 26.778 1.00 92.44 187 PRO A N 1
ATOM 1434 C CA . PRO A 1 187 ? 0.095 -3.733 27.517 1.00 92.44 187 PRO A CA 1
ATOM 1435 C C . PRO A 1 187 ? -1.255 -4.017 28.199 1.00 92.44 187 PRO A C 1
ATOM 1437 O O . PRO A 1 187 ? -2.002 -3.068 28.449 1.00 92.44 187 PRO A O 1
ATOM 1440 N N . PRO A 1 188 ? -1.566 -5.270 28.576 1.00 95.56 188 PRO A N 1
ATOM 1441 C CA . PRO A 1 188 ? -2.728 -5.578 29.411 1.00 95.56 188 PRO A CA 1
ATOM 1442 C C . PRO A 1 188 ? -2.794 -4.716 30.684 1.00 95.56 188 PRO A C 1
ATOM 1444 O O . PRO A 1 188 ? -1.774 -4.263 31.207 1.00 95.56 188 PRO A O 1
ATOM 1447 N N . ALA A 1 189 ? -3.999 -4.446 31.181 1.00 95.69 189 ALA A N 1
ATOM 1448 C CA . ALA A 1 189 ? -4.193 -3.702 32.417 1.00 95.69 189 ALA A CA 1
ATOM 1449 C C . ALA A 1 189 ? -3.837 -4.564 33.633 1.00 95.69 189 ALA A C 1
ATOM 1451 O O . ALA A 1 189 ? -4.389 -5.646 33.806 1.00 95.69 189 ALA A O 1
ATOM 1452 N N . GLU A 1 190 ? -2.982 -4.044 34.517 1.00 95.81 190 GLU A N 1
ATOM 1453 C CA . GLU A 1 190 ? -2.646 -4.710 35.786 1.00 95.81 190 GLU A CA 1
ATOM 1454 C C . GLU A 1 190 ? -3.881 -4.906 36.676 1.00 95.81 190 GLU A C 1
ATOM 1456 O O . GLU A 1 190 ? -4.038 -5.933 37.328 1.00 95.81 190 GLU A O 1
ATOM 1461 N N . LEU A 1 191 ? -4.780 -3.916 36.680 1.00 96.31 191 LEU A N 1
ATOM 1462 C CA . LEU A 1 191 ? -6.030 -3.934 37.432 1.00 96.31 191 LEU A CA 1
ATOM 1463 C C . LEU A 1 191 ? -7.202 -3.590 36.498 1.00 96.31 191 LEU A C 1
ATOM 1465 O O . LEU A 1 191 ? -7.432 -2.405 36.212 1.00 96.31 191 LEU A O 1
ATOM 1469 N N . PRO A 1 192 ? -7.957 -4.598 36.021 1.00 96.88 192 PRO A N 1
ATOM 1470 C CA . PRO A 1 192 ? -9.193 -4.394 35.276 1.00 96.88 192 PRO A CA 1
ATOM 1471 C C . PRO A 1 192 ? -10.175 -3.467 36.005 1.00 96.88 192 PRO A C 1
ATOM 1473 O O . PRO A 1 192 ? -10.335 -3.509 37.223 1.00 96.88 192 PRO A O 1
ATOM 1476 N N . LYS A 1 193 ? -10.869 -2.620 35.240 1.00 97.75 193 LYS A N 1
ATOM 1477 C CA . LYS A 1 193 ? -11.834 -1.624 35.742 1.00 97.75 193 LYS A CA 1
ATOM 1478 C C . LYS A 1 193 ? -13.110 -1.687 34.921 1.00 97.75 193 LYS A C 1
ATOM 1480 O O . LYS A 1 193 ? -13.103 -2.214 33.811 1.00 97.75 193 LYS A O 1
ATOM 1485 N N . ARG A 1 194 ? -14.187 -1.115 35.460 1.00 98.12 194 ARG A N 1
ATOM 1486 C CA . ARG A 1 194 ? -15.406 -0.828 34.699 1.00 98.12 194 ARG A CA 1
ATOM 1487 C C . ARG A 1 194 ? -15.268 0.556 34.073 1.00 98.12 194 ARG A C 1
ATOM 1489 O O . ARG A 1 194 ? -15.051 1.524 34.798 1.00 98.12 194 ARG A O 1
ATOM 1496 N N . VAL A 1 195 ? -15.363 0.636 32.752 1.00 97.94 195 VAL A N 1
ATOM 1497 C CA . VAL A 1 195 ? -15.173 1.868 31.979 1.00 97.94 195 VAL A CA 1
ATOM 1498 C C . VAL A 1 195 ? -16.460 2.177 31.229 1.00 97.94 195 VAL A C 1
ATOM 1500 O O . VAL A 1 195 ? -16.966 1.336 30.493 1.00 97.94 195 VAL A O 1
ATOM 1503 N N . THR A 1 196 ? -16.978 3.390 31.403 1.00 98.25 196 THR A N 1
ATOM 1504 C CA . THR A 1 196 ? -18.127 3.879 30.633 1.00 98.25 196 THR A CA 1
ATOM 1505 C C . THR A 1 196 ? -17.639 4.839 29.559 1.00 98.25 196 THR A C 1
ATOM 1507 O O . THR A 1 196 ? -16.960 5.815 29.872 1.00 98.25 196 THR A O 1
ATOM 1510 N N . VAL A 1 197 ? -18.001 4.576 28.305 1.00 98.38 197 VAL A N 1
ATOM 1511 C CA . VAL A 1 197 ? -17.742 5.450 27.157 1.00 98.38 197 VAL A CA 1
ATOM 1512 C C . VAL A 1 197 ? -19.067 6.061 26.707 1.00 98.38 197 VAL A C 1
ATOM 1514 O O . VAL A 1 197 ? -20.020 5.342 26.416 1.00 98.38 197 VAL A O 1
ATOM 1517 N N . VAL A 1 198 ? -19.141 7.391 26.650 1.00 98.31 198 VAL A N 1
ATOM 1518 C CA . VAL A 1 198 ? -20.342 8.118 26.210 1.00 98.31 198 VAL A CA 1
ATOM 1519 C C . VAL A 1 198 ? -20.087 8.705 24.824 1.00 98.31 198 VAL A C 1
ATOM 1521 O O . VAL A 1 198 ? -19.245 9.586 24.665 1.00 98.31 198 VAL A O 1
ATOM 1524 N N . GLY A 1 199 ? -20.824 8.211 23.830 1.00 98.19 199 GLY A N 1
ATOM 1525 C CA . GLY A 1 199 ? -20.710 8.565 22.418 1.00 98.19 199 GLY A CA 1
ATOM 1526 C C . GLY A 1 199 ? -20.136 7.425 21.576 1.00 98.19 199 GLY A C 1
ATOM 1527 O O . GLY A 1 199 ? -18.981 7.035 21.726 1.00 98.19 199 GLY A O 1
ATOM 1528 N N . GLY A 1 200 ? -20.928 6.936 20.628 1.00 97.56 200 GLY A N 1
ATOM 1529 C CA . GLY A 1 200 ? -20.592 5.871 19.686 1.00 97.56 200 GLY A CA 1
ATOM 1530 C C . GLY A 1 200 ? -19.967 6.350 18.383 1.00 97.56 200 GLY A C 1
ATOM 1531 O O . GLY A 1 200 ? -20.081 5.663 17.376 1.00 97.56 200 GLY A O 1
ATOM 1532 N N . GLY A 1 201 ? -19.331 7.522 18.362 1.00 98.00 201 GLY A N 1
ATOM 1533 C CA . GLY A 1 201 ? -18.488 7.944 17.238 1.00 98.00 201 GLY A CA 1
ATOM 1534 C C . GLY A 1 201 ? -17.158 7.183 17.194 1.00 98.00 201 GLY A C 1
ATOM 1535 O O . GLY A 1 201 ? -16.788 6.525 18.164 1.00 98.00 201 GLY A O 1
ATOM 1536 N N . ILE A 1 202 ? -16.390 7.330 16.109 1.00 96.94 202 ILE A N 1
ATOM 1537 C CA . ILE A 1 202 ? -15.112 6.608 15.919 1.00 96.94 202 ILE A CA 1
ATOM 1538 C C . ILE A 1 202 ? -14.121 6.762 17.085 1.00 96.94 202 ILE A C 1
ATOM 1540 O O . ILE A 1 202 ? -13.415 5.814 17.406 1.00 96.94 202 ILE A O 1
ATOM 1544 N N . ALA A 1 203 ? -14.102 7.913 17.768 1.00 97.31 203 ALA A N 1
ATOM 1545 C CA . ALA A 1 203 ? -13.256 8.120 18.943 1.00 97.31 203 ALA A CA 1
ATOM 1546 C C . ALA A 1 203 ? -13.699 7.255 20.135 1.00 97.31 203 ALA A C 1
ATOM 1548 O O . ALA A 1 203 ? -12.867 6.602 20.761 1.00 97.31 203 ALA A O 1
ATOM 1549 N N . GLY A 1 204 ? -15.003 7.221 20.428 1.00 97.94 204 GLY A N 1
ATOM 1550 C CA . GLY A 1 204 ? -15.552 6.401 21.507 1.00 97.94 204 GLY A CA 1
ATOM 1551 C C . GLY A 1 204 ? -15.436 4.910 21.206 1.00 97.94 204 GLY A C 1
ATOM 1552 O O . GLY A 1 204 ? -14.999 4.148 22.061 1.00 97.94 204 GLY A O 1
ATOM 1553 N N . MET A 1 205 ? -15.722 4.508 19.967 1.00 97.81 205 MET A N 1
ATOM 1554 C CA . MET A 1 205 ? -15.549 3.127 19.512 1.00 97.81 205 MET A CA 1
ATOM 1555 C C . MET A 1 205 ? -14.083 2.678 19.621 1.00 97.81 205 MET A C 1
ATOM 1557 O O . MET A 1 205 ? -13.805 1.649 20.225 1.00 97.81 205 MET A O 1
ATOM 1561 N N . GLN A 1 206 ? -13.125 3.467 19.119 1.00 96.69 206 GLN A N 1
ATOM 1562 C CA . GLN A 1 206 ? -11.698 3.141 19.227 1.00 96.69 206 GLN A CA 1
ATOM 1563 C C . GLN A 1 206 ? -11.233 3.071 20.689 1.00 96.69 206 GLN A C 1
ATOM 1565 O O . GLN A 1 206 ? -10.458 2.184 21.046 1.00 96.69 206 GLN A O 1
ATOM 1570 N N . ALA A 1 207 ? -11.705 3.984 21.545 1.00 96.44 207 ALA A N 1
ATOM 1571 C CA . ALA A 1 207 ? -11.396 3.949 22.970 1.00 96.44 207 ALA A CA 1
ATOM 1572 C C . ALA A 1 207 ? -11.962 2.686 23.634 1.00 96.44 207 ALA A C 1
ATOM 1574 O O . ALA A 1 207 ? -11.264 2.053 24.424 1.00 96.44 207 ALA A O 1
ATOM 1575 N N . ALA A 1 208 ? -13.192 2.296 23.289 1.00 97.44 208 ALA A N 1
ATOM 1576 C CA . ALA A 1 208 ? -13.821 1.088 23.803 1.00 97.44 208 ALA A CA 1
ATOM 1577 C C . ALA A 1 208 ? -13.045 -0.172 23.402 1.00 97.44 208 ALA A C 1
ATOM 1579 O O . ALA A 1 208 ? -12.680 -0.944 24.286 1.00 97.44 208 ALA A O 1
ATOM 1580 N N . VAL A 1 209 ? -12.695 -0.315 22.116 1.00 96.25 209 VAL A N 1
ATOM 1581 C CA . VAL A 1 209 ? -11.864 -1.423 21.608 1.00 96.25 209 VAL A CA 1
ATOM 1582 C C . VAL A 1 209 ? -10.554 -1.522 22.386 1.00 96.25 209 VAL A C 1
ATOM 1584 O O . VAL A 1 209 ? -10.234 -2.575 22.928 1.00 96.25 209 VAL A O 1
ATOM 1587 N N . LEU A 1 210 ? -9.802 -0.421 22.491 1.00 94.44 210 LEU A N 1
ATOM 1588 C CA . LEU A 1 210 ? -8.491 -0.440 23.145 1.00 94.44 210 LEU A CA 1
ATOM 1589 C C . LEU A 1 210 ? -8.587 -0.737 24.647 1.00 94.44 210 LEU A C 1
ATOM 1591 O O . LEU A 1 210 ? -7.733 -1.431 25.192 1.00 94.44 210 LEU A O 1
ATOM 1595 N N . MET A 1 211 ? -9.607 -0.223 25.336 1.00 95.81 211 MET A N 1
ATOM 1596 C CA . MET A 1 211 ? -9.798 -0.498 26.763 1.00 95.81 211 MET A CA 1
ATOM 1597 C C . MET A 1 211 ? -10.230 -1.948 27.009 1.00 95.81 211 MET A C 1
ATOM 1599 O O . MET A 1 211 ? -9.732 -2.570 27.949 1.00 95.81 211 MET A O 1
ATOM 1603 N N . ALA A 1 212 ? -11.096 -2.501 26.159 1.00 96.25 212 ALA A N 1
ATOM 1604 C CA . ALA A 1 212 ? -11.514 -3.898 26.228 1.00 96.25 212 ALA A CA 1
ATOM 1605 C C . ALA A 1 212 ? -10.345 -4.853 25.926 1.00 96.25 212 ALA A C 1
ATOM 1607 O O . ALA A 1 212 ? -10.090 -5.767 26.703 1.00 96.25 212 ALA A O 1
ATOM 1608 N N . GLN A 1 213 ? -9.525 -4.565 24.906 1.00 94.50 213 GLN A N 1
ATOM 1609 C CA . GLN A 1 213 ? -8.299 -5.324 24.601 1.00 94.50 213 GLN A CA 1
ATOM 1610 C C . GLN A 1 213 ? -7.279 -5.326 25.751 1.00 94.50 213 GLN A C 1
ATOM 1612 O O . GLN A 1 213 ? -6.524 -6.281 25.916 1.00 94.50 213 GLN A O 1
ATOM 1617 N N . ARG A 1 214 ? -7.264 -4.277 26.584 1.00 94.62 214 ARG A N 1
ATOM 1618 C CA . ARG A 1 214 ? -6.462 -4.241 27.819 1.00 94.62 214 ARG A CA 1
ATOM 1619 C C . ARG A 1 214 ? -7.063 -5.075 28.959 1.00 94.62 214 ARG A C 1
ATOM 1621 O O . ARG A 1 214 ? -6.411 -5.217 29.988 1.00 94.62 214 ARG A O 1
ATOM 1628 N N . GLY A 1 215 ? -8.280 -5.594 28.814 1.00 96.25 215 GLY A N 1
ATOM 1629 C CA . GLY 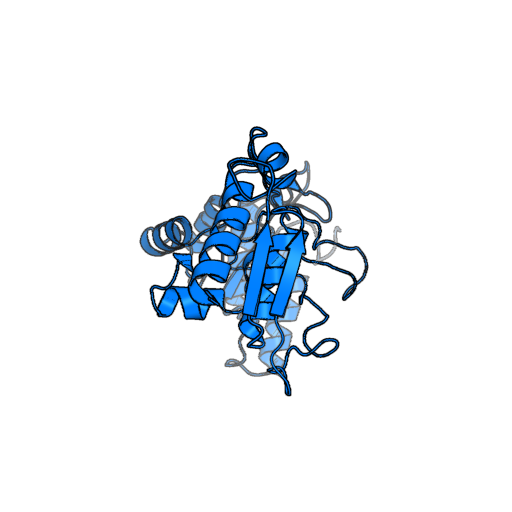A 1 215 ? -8.992 -6.389 29.817 1.00 96.25 215 GLY A CA 1
ATOM 1630 C C . GLY A 1 215 ? -9.950 -5.595 30.711 1.00 96.25 215 GLY A C 1
ATOM 1631 O O . GLY A 1 215 ? -10.410 -6.120 31.724 1.00 96.25 215 GLY A O 1
ATOM 1632 N N . HIS A 1 216 ? -10.256 -4.330 30.400 1.00 97.38 216 HIS A N 1
ATOM 1633 C CA . HIS A 1 216 ? -11.298 -3.594 31.126 1.00 97.38 216 HIS A CA 1
ATOM 1634 C C . HIS A 1 216 ? -12.697 -4.068 30.708 1.00 97.38 216 HIS A C 1
ATOM 1636 O O . HIS A 1 216 ? -12.918 -4.437 29.562 1.00 97.38 216 HIS A O 1
ATOM 1642 N N . ARG A 1 217 ? -13.676 -3.980 31.617 1.00 97.56 217 ARG A N 1
ATOM 1643 C CA . ARG A 1 217 ? -15.091 -4.182 31.277 1.00 97.56 217 ARG A CA 1
ATOM 1644 C C . ARG A 1 217 ? -15.667 -2.864 30.780 1.00 97.56 217 ARG A C 1
ATOM 1646 O O . ARG A 1 217 ? -15.836 -1.938 31.580 1.00 97.56 217 ARG A O 1
ATOM 1653 N N . VAL A 1 218 ? -15.956 -2.774 29.489 1.00 98.12 218 VAL A N 1
ATOM 1654 C CA . VAL A 1 218 ? -16.378 -1.526 28.849 1.00 98.12 218 VAL A CA 1
ATOM 1655 C C . VAL A 1 218 ? -17.890 -1.517 28.622 1.00 98.12 218 VAL A C 1
ATOM 1657 O O . VAL A 1 218 ? -18.511 -2.538 28.355 1.00 98.12 218 VAL A O 1
ATOM 1660 N N . SER A 1 219 ? -18.519 -0.356 28.765 1.00 97.75 219 SER A N 1
ATOM 1661 C CA . SER A 1 219 ? -19.895 -0.123 28.326 1.00 97.75 219 SER A CA 1
ATOM 1662 C C . SER A 1 219 ? -19.936 1.164 27.519 1.00 97.75 219 SER A C 1
ATOM 1664 O O . SER A 1 219 ? -19.568 2.223 28.029 1.00 97.75 219 SER A O 1
ATOM 1666 N N . LEU A 1 220 ? -20.351 1.065 26.259 1.00 97.81 220 LEU A N 1
ATOM 1667 C CA . LEU A 1 220 ? -20.473 2.198 25.351 1.00 97.81 220 LEU A CA 1
ATOM 1668 C C . LEU A 1 220 ? -21.948 2.568 25.186 1.00 97.81 220 LEU A C 1
ATOM 1670 O O . LEU A 1 220 ? -22.779 1.707 24.914 1.00 97.81 220 LEU A O 1
ATOM 1674 N N . TYR A 1 221 ? -22.257 3.856 25.321 1.00 97.94 221 TYR A N 1
ATOM 1675 C CA . TYR A 1 221 ? -23.606 4.393 25.160 1.00 97.94 221 TYR A CA 1
ATOM 1676 C C . TYR A 1 221 ? -23.643 5.369 23.988 1.00 97.94 221 TYR A C 1
ATOM 1678 O O . TYR A 1 221 ? -22.875 6.329 23.950 1.00 97.94 221 TYR A O 1
ATOM 1686 N N . GLU A 1 222 ? -24.560 5.149 23.053 1.00 97.88 222 GLU A N 1
ATOM 1687 C CA . GLU A 1 222 ? -24.833 6.037 21.923 1.00 97.88 222 GLU A CA 1
ATOM 1688 C C . GLU A 1 222 ? -26.315 6.408 21.936 1.00 97.88 222 GLU A C 1
ATOM 1690 O O . GLU A 1 222 ? -27.167 5.570 22.219 1.00 97.88 222 GLU A O 1
ATOM 1695 N N . LYS A 1 223 ? -26.623 7.681 21.667 1.00 97.75 223 LYS A N 1
ATOM 1696 C CA . LYS A 1 223 ? -28.010 8.167 21.641 1.00 97.75 223 LYS A CA 1
ATOM 1697 C C . LYS A 1 223 ? -28.747 7.766 20.360 1.00 97.75 223 LYS A C 1
ATOM 1699 O O . LYS A 1 223 ? -29.971 7.714 20.345 1.00 97.75 223 LYS A O 1
ATOM 1704 N N . SER A 1 224 ? -28.002 7.576 19.277 1.00 96.19 224 SER A N 1
ATOM 1705 C CA . SER A 1 224 ? -28.505 7.246 17.946 1.00 96.19 224 SER A CA 1
ATOM 1706 C C . SER A 1 224 ? -28.711 5.737 17.809 1.00 96.19 224 SER A C 1
ATOM 1708 O O . SER A 1 224 ? -28.131 4.952 18.552 1.00 96.19 224 SER A O 1
ATOM 1710 N N . ALA A 1 225 ? -29.492 5.319 16.812 1.00 95.12 225 ALA A N 1
ATOM 1711 C CA . ALA A 1 225 ? -29.711 3.897 16.532 1.00 95.12 225 ALA A CA 1
ATOM 1712 C C . ALA A 1 225 ? -28.454 3.173 16.009 1.00 95.12 225 ALA A C 1
ATOM 1714 O O . ALA A 1 225 ? -28.383 1.949 16.053 1.00 95.12 225 ALA A O 1
ATOM 1715 N N . GLU A 1 226 ? -27.463 3.919 15.515 1.00 94.94 226 GLU A N 1
ATOM 1716 C CA . GLU A 1 226 ? -26.257 3.363 14.914 1.00 94.94 226 GLU A CA 1
ATOM 1717 C C . GLU A 1 226 ? -24.976 3.991 15.462 1.00 94.94 226 GLU A C 1
ATOM 1719 O O . GLU A 1 226 ? -24.877 5.204 15.660 1.00 94.94 226 GLU A O 1
ATOM 1724 N N . LEU A 1 227 ? -23.948 3.153 15.608 1.00 96.94 227 LEU A N 1
ATOM 1725 C CA . LEU A 1 227 ? -22.578 3.578 15.891 1.00 96.94 227 LEU A CA 1
ATOM 1726 C C . LEU A 1 227 ? -21.912 4.167 14.641 1.00 96.94 227 LEU A C 1
ATOM 1728 O O . LEU A 1 227 ? -22.213 3.750 13.522 1.00 96.94 227 LEU A O 1
ATOM 1732 N N . GLY A 1 228 ? -20.964 5.078 14.843 1.00 95.88 228 GLY A N 1
ATOM 1733 C CA . GLY A 1 228 ? -20.149 5.751 13.828 1.00 95.88 228 GLY A CA 1
ATOM 1734 C C . GLY A 1 228 ? -20.175 7.279 13.953 1.00 95.88 228 GLY A C 1
ATOM 1735 O O . GLY A 1 228 ? -19.197 7.954 13.620 1.00 95.88 228 GLY A O 1
ATOM 1736 N N . GLY A 1 229 ? -21.244 7.849 14.521 1.00 96.50 229 GLY A N 1
ATOM 1737 C CA . GLY A 1 229 ? -21.372 9.292 14.746 1.00 96.50 229 GLY A CA 1
ATOM 1738 C C . GLY A 1 229 ? -21.206 10.098 13.451 1.00 96.50 229 GLY A C 1
ATOM 1739 O O . GLY A 1 229 ? -21.760 9.746 12.411 1.00 96.50 229 GLY A O 1
ATOM 1740 N N . GLN A 1 230 ? -20.396 11.163 13.485 1.00 96.25 230 GLN A N 1
ATOM 1741 C CA . GLN A 1 230 ? -20.124 11.999 12.303 1.00 96.25 230 GLN A CA 1
ATOM 1742 C C . GLN A 1 230 ? -19.474 11.230 11.140 1.00 96.25 230 GLN A C 1
ATOM 1744 O O . GLN A 1 230 ? -19.573 11.659 9.991 1.00 96.25 230 GLN A O 1
ATOM 1749 N N . TRP A 1 231 ? -18.833 10.088 11.406 1.00 95.81 231 TRP A N 1
ATOM 1750 C CA . TRP A 1 231 ? -18.217 9.280 10.358 1.00 95.81 231 TRP A CA 1
ATOM 1751 C C . TRP A 1 231 ? -19.247 8.681 9.399 1.00 95.81 231 TRP A C 1
ATOM 1753 O O . TRP A 1 231 ? -18.987 8.618 8.202 1.00 95.81 231 TRP A O 1
ATOM 1763 N N . ASN A 1 232 ? -20.443 8.328 9.884 1.00 94.75 232 ASN A N 1
ATOM 1764 C CA . ASN A 1 232 ? -21.513 7.813 9.023 1.00 94.75 232 ASN A CA 1
ATOM 1765 C C . ASN A 1 232 ? -22.013 8.889 8.051 1.00 94.75 232 ASN A C 1
ATOM 1767 O O . ASN A 1 232 ? -22.264 8.596 6.887 1.00 94.75 232 ASN A O 1
ATOM 1771 N N . ILE A 1 233 ? -22.070 10.148 8.498 1.00 94.50 233 ILE A N 1
ATOM 1772 C CA . ILE A 1 233 ? -22.393 11.289 7.629 1.00 94.50 233 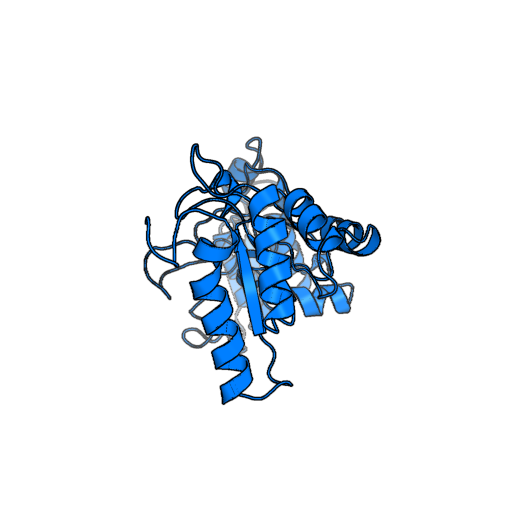ILE A CA 1
ATOM 1773 C C . ILE A 1 233 ? -21.309 11.444 6.555 1.00 94.50 233 ILE A C 1
ATOM 1775 O O . ILE A 1 233 ? -21.617 11.616 5.380 1.00 94.50 233 ILE A O 1
ATOM 1779 N N . ALA A 1 234 ? -20.032 11.338 6.939 1.00 93.38 234 ALA A N 1
ATOM 1780 C CA . ALA A 1 234 ? -18.924 11.425 5.994 1.00 93.38 234 ALA A CA 1
ATOM 1781 C C . ALA A 1 234 ? -18.916 10.271 4.974 1.00 93.38 234 ALA A C 1
ATOM 1783 O O . ALA A 1 234 ? -18.600 10.508 3.811 1.00 93.38 234 ALA A O 1
ATOM 1784 N N . ALA A 1 235 ? -19.259 9.053 5.399 1.00 94.19 235 ALA A N 1
ATOM 1785 C CA . ALA A 1 235 ? -19.309 7.863 4.550 1.00 94.19 235 ALA A CA 1
ATOM 1786 C C . ALA A 1 235 ? -20.498 7.856 3.574 1.00 94.19 235 ALA A C 1
ATOM 1788 O O . ALA A 1 235 ? -20.424 7.201 2.541 1.00 94.19 235 ALA A O 1
ATOM 1789 N N . ALA A 1 236 ? -21.569 8.598 3.875 1.00 93.19 236 ALA A N 1
ATOM 1790 C CA . ALA A 1 236 ? -22.729 8.738 2.994 1.00 93.19 236 ALA A CA 1
ATOM 1791 C C . ALA A 1 236 ? -22.478 9.663 1.786 1.00 93.19 236 ALA A C 1
ATOM 1793 O O . ALA A 1 236 ? -23.291 9.706 0.864 1.00 93.19 236 ALA A O 1
ATOM 1794 N N . GLN A 1 237 ? -21.375 10.418 1.778 1.00 92.56 237 GLN A N 1
ATOM 1795 C CA . GLN A 1 237 ? -21.021 11.283 0.655 1.00 92.56 237 GLN A CA 1
ATOM 1796 C C . GLN A 1 237 ? -20.586 10.440 -0.560 1.00 92.56 237 GLN A C 1
ATOM 1798 O O . GLN A 1 237 ? -19.732 9.564 -0.397 1.00 92.56 237 GLN A O 1
ATOM 1803 N N . PRO A 1 238 ? -21.064 10.746 -1.782 1.00 89.50 238 PRO A N 1
ATOM 1804 C CA . PRO A 1 238 ? -20.600 10.080 -2.998 1.00 89.50 238 PRO A CA 1
ATOM 1805 C C . PRO A 1 238 ? -19.070 10.084 -3.131 1.00 89.50 238 PRO A C 1
ATOM 1807 O O . PRO A 1 238 ? -18.420 11.115 -2.923 1.00 89.50 238 PRO A O 1
ATOM 1810 N N . GLY A 1 239 ? -18.497 8.928 -3.465 1.00 87.06 239 GLY A N 1
ATOM 1811 C CA . GLY A 1 239 ? -17.053 8.699 -3.562 1.00 87.06 239 GLY A CA 1
ATOM 1812 C C . GLY A 1 239 ? -16.364 8.350 -2.235 1.00 87.06 239 GLY A C 1
ATOM 1813 O O . GLY A 1 239 ? -15.158 8.096 -2.228 1.00 87.06 239 GLY A O 1
ATOM 1814 N N . LYS A 1 240 ? -17.082 8.351 -1.101 1.00 92.62 240 LYS A N 1
ATOM 1815 C CA . LYS A 1 240 ? -16.573 7.947 0.225 1.00 92.62 240 LYS A CA 1
ATOM 1816 C C . LYS A 1 240 ? -17.181 6.643 0.733 1.00 92.62 240 LYS A C 1
ATOM 1818 O O . LYS A 1 240 ? -17.075 6.348 1.919 1.00 92.62 240 LYS A O 1
ATOM 1823 N N . GLU A 1 241 ? -17.737 5.820 -0.143 1.00 89.06 241 GLU A N 1
ATOM 1824 C CA . GLU A 1 241 ? -18.399 4.563 0.214 1.00 89.06 241 GLU A CA 1
ATOM 1825 C C . GLU A 1 241 ? -17.467 3.653 1.039 1.00 89.06 241 GLU A C 1
ATOM 1827 O O . GLU A 1 241 ? -17.873 3.064 2.042 1.00 89.06 241 GLU A O 1
ATOM 1832 N N . GLY A 1 242 ? -16.170 3.633 0.702 1.00 89.69 242 GLY A N 1
ATOM 1833 C CA . GLY A 1 242 ? -15.145 2.881 1.435 1.00 89.69 242 GLY A CA 1
ATOM 1834 C C . GLY A 1 242 ? -14.925 3.322 2.892 1.00 89.69 242 GLY A C 1
ATOM 1835 O O . GLY A 1 242 ? -14.358 2.565 3.675 1.00 89.69 242 GLY A O 1
ATOM 1836 N N . TYR A 1 243 ? -15.389 4.508 3.306 1.00 94.81 243 TYR A N 1
ATOM 1837 C CA . TYR A 1 243 ? -15.283 4.954 4.702 1.00 94.81 243 TYR A CA 1
ATOM 1838 C C . TYR A 1 243 ? -16.149 4.100 5.635 1.00 94.81 243 TYR A C 1
ATOM 1840 O O . TYR A 1 243 ? -15.778 3.911 6.796 1.00 94.81 243 TYR A O 1
ATOM 1848 N N . ALA A 1 244 ? -17.265 3.545 5.149 1.00 93.12 244 ALA A N 1
ATOM 1849 C CA . ALA A 1 244 ? -18.157 2.712 5.957 1.00 93.12 244 ALA A CA 1
ATOM 1850 C C . ALA A 1 244 ? -17.457 1.453 6.506 1.00 93.12 244 ALA A C 1
ATOM 1852 O O . ALA A 1 244 ? -17.787 0.995 7.604 1.00 93.12 244 ALA A O 1
ATOM 1853 N N . ALA A 1 245 ? -16.439 0.946 5.797 1.00 93.62 245 ALA A N 1
ATOM 1854 C CA . ALA A 1 245 ? -15.649 -0.209 6.218 1.00 93.62 245 ALA A CA 1
ATOM 1855 C C . ALA A 1 245 ? -14.970 0.008 7.581 1.00 93.62 245 ALA A C 1
ATOM 1857 O O . ALA A 1 245 ? -14.855 -0.932 8.363 1.00 93.62 245 ALA A O 1
ATOM 1858 N N . PHE A 1 246 ? -14.582 1.244 7.922 1.00 96.38 246 PHE A N 1
ATOM 1859 C CA . PHE A 1 246 ? -13.947 1.522 9.213 1.00 96.38 246 PHE A CA 1
ATOM 1860 C C . PHE A 1 246 ? -14.929 1.442 10.390 1.00 96.38 246 PHE A C 1
ATOM 1862 O O . PHE A 1 246 ? -14.590 0.897 11.439 1.00 96.38 246 PHE A O 1
ATOM 1869 N N . THR A 1 247 ? -16.172 1.907 10.218 1.00 94.75 247 THR A N 1
ATOM 1870 C CA . THR A 1 247 ? -17.213 1.718 11.241 1.00 94.75 247 THR A CA 1
ATOM 1871 C C . THR A 1 247 ? -17.490 0.228 11.448 1.00 94.75 247 THR A C 1
ATOM 1873 O O . THR A 1 247 ? -17.613 -0.213 12.588 1.00 94.75 247 THR A O 1
ATOM 1876 N N . GLN A 1 248 ? -17.557 -0.561 10.369 1.00 94.38 248 GLN A N 1
ATOM 1877 C CA . GLN A 1 248 ? -17.760 -2.013 10.456 1.00 94.38 248 GLN A CA 1
ATOM 1878 C C . GLN A 1 248 ? -16.590 -2.711 11.161 1.00 94.38 248 GLN A C 1
ATOM 1880 O O . GLN A 1 248 ? -16.820 -3.513 12.064 1.00 94.38 248 GLN A O 1
ATOM 1885 N N . TYR A 1 249 ? -15.353 -2.344 10.817 1.00 96.69 249 TYR A N 1
ATOM 1886 C CA . TYR A 1 249 ? -14.144 -2.826 11.483 1.00 96.69 249 TYR A CA 1
ATOM 1887 C C . TYR A 1 249 ? -14.177 -2.551 12.992 1.00 96.69 249 TYR A C 1
ATOM 1889 O O . TYR A 1 249 ? -13.931 -3.452 13.793 1.00 96.69 249 TYR A O 1
ATOM 1897 N N . LEU A 1 250 ? -14.534 -1.327 13.401 1.00 96.88 250 LEU A N 1
ATOM 1898 C CA . LEU A 1 250 ? -14.624 -0.971 14.817 1.00 96.88 250 LEU A CA 1
ATOM 1899 C C . LEU A 1 250 ? -15.750 -1.715 15.542 1.00 96.88 250 LEU A C 1
ATOM 1901 O O . LEU A 1 250 ? -15.544 -2.129 16.679 1.00 96.88 250 LEU A O 1
ATOM 1905 N N . ARG A 1 251 ? -16.916 -1.912 14.905 1.00 95.38 251 ARG A N 1
ATOM 1906 C CA . ARG A 1 251 ? -18.008 -2.729 15.470 1.00 95.38 251 ARG A CA 1
ATOM 1907 C C . ARG A 1 251 ? -17.532 -4.153 15.753 1.00 95.38 251 ARG A C 1
ATOM 1909 O O . ARG A 1 251 ? -17.578 -4.572 16.903 1.00 95.38 251 ARG A O 1
ATOM 1916 N N . ARG A 1 252 ? -16.961 -4.829 14.749 1.00 95.00 252 ARG A N 1
ATOM 1917 C CA . ARG A 1 252 ? -16.408 -6.183 14.917 1.00 95.00 252 ARG A CA 1
ATOM 1918 C C . ARG A 1 252 ? -15.314 -6.221 15.980 1.00 95.00 252 ARG A C 1
ATOM 1920 O O . ARG A 1 252 ? -15.281 -7.131 16.793 1.00 95.00 252 ARG A O 1
ATOM 1927 N N . SER A 1 253 ? -14.435 -5.223 16.001 1.00 95.38 253 SER A N 1
ATOM 1928 C CA . SER A 1 253 ? -13.360 -5.154 16.994 1.00 95.38 253 SER A CA 1
ATOM 1929 C C . SER A 1 253 ? -13.890 -5.060 18.427 1.00 95.38 253 SER A C 1
ATOM 1931 O O . SER A 1 253 ? -13.253 -5.592 19.329 1.00 95.38 253 SER A O 1
ATOM 1933 N N . MET A 1 254 ? -15.033 -4.399 18.648 1.00 95.12 254 MET A N 1
ATOM 1934 C CA . MET A 1 254 ? -15.700 -4.388 19.955 1.00 95.12 254 MET A CA 1
ATOM 1935 C C . MET A 1 254 ? -16.330 -5.747 20.261 1.00 95.12 254 MET A C 1
ATOM 1937 O O . MET A 1 254 ? -16.093 -6.270 21.342 1.00 95.12 254 MET A O 1
ATOM 1941 N N . ASP A 1 255 ? -17.038 -6.354 19.304 1.00 92.88 255 ASP A N 1
ATOM 1942 C CA . ASP A 1 255 ? -17.641 -7.683 19.489 1.00 92.88 255 ASP A CA 1
ATOM 1943 C C . ASP A 1 255 ? -16.587 -8.743 19.858 1.00 92.88 255 ASP A C 1
ATOM 1945 O O . ASP A 1 255 ? -16.815 -9.579 20.731 1.00 92.88 255 ASP A O 1
ATOM 1949 N N . THR A 1 256 ? -15.405 -8.681 19.235 1.00 91.88 256 THR A N 1
ATOM 1950 C CA . THR A 1 256 ? -14.278 -9.580 19.524 1.00 91.88 256 THR A CA 1
ATOM 1951 C C . THR A 1 256 ? -13.599 -9.272 20.863 1.00 91.88 256 THR A C 1
ATOM 1953 O O . THR A 1 256 ? -13.069 -10.182 21.500 1.00 91.88 256 THR A O 1
ATOM 1956 N N . ALA A 1 257 ? -13.571 -8.008 21.294 1.00 90.25 257 ALA A N 1
ATOM 1957 C CA . ALA A 1 257 ? -12.901 -7.608 22.533 1.00 90.25 257 ALA A CA 1
ATOM 1958 C C . ALA A 1 257 ? -13.748 -7.847 23.800 1.00 90.25 257 ALA A C 1
ATOM 1960 O O . ALA A 1 257 ? -13.171 -7.938 24.887 1.00 90.25 257 ALA A O 1
ATOM 1961 N N . GLY A 1 258 ? -15.073 -7.990 23.654 1.00 77.25 258 GLY A N 1
ATOM 1962 C CA . GLY A 1 258 ? -16.037 -8.162 24.754 1.00 77.25 258 GLY A CA 1
ATOM 1963 C C . GLY A 1 258 ? -16.410 -6.861 25.461 1.00 77.25 258 GLY A C 1
ATOM 1964 O O . GLY A 1 258 ? -16.924 -6.963 26.601 1.00 77.25 258 GLY A O 1
#

Organism: NCBI:txid412755

InterPro domains:
  IPR001155 NADH:flavin oxidoreductase/NADH oxidase, N-terminal [PF00724] (1-151)
  IPR013785 Aldolase-type TIM barrel [G3DSA:3.20.20.70] (1-191)
  IPR051793 NADH:flavin oxidoreductase/NADH oxidase [PTHR42917] (1-256)